Protein AF-A0A1Z9ARD6-F1 (afdb_monomer)

Mean predicted aligned error: 5.73 Å

Structure (mmCIF, N/CA/C/O backbone):
data_AF-A0A1Z9ARD6-F1
#
_entry.id   AF-A0A1Z9ARD6-F1
#
loop_
_atom_site.group_PDB
_atom_site.id
_atom_site.type_symbol
_atom_site.label_atom_id
_atom_site.label_alt_id
_atom_site.label_comp_id
_atom_site.label_asym_id
_atom_site.label_entity_id
_atom_site.label_seq_id
_atom_site.pdbx_PDB_ins_code
_atom_site.Cartn_x
_atom_site.Cartn_y
_atom_site.Cartn_z
_atom_site.occupancy
_atom_site.B_iso_or_equiv
_atom_site.auth_seq_id
_atom_site.auth_comp_id
_atom_site.auth_asym_id
_atom_site.auth_atom_id
_atom_site.pdbx_PDB_model_num
ATOM 1 N N . MET A 1 1 ? -9.006 18.017 -19.089 1.00 41.75 1 MET A N 1
ATOM 2 C CA . MET A 1 1 ? -9.146 16.736 -19.809 1.00 41.75 1 MET A CA 1
ATOM 3 C C . MET A 1 1 ? -7.806 16.041 -19.650 1.00 41.75 1 MET A C 1
ATOM 5 O O . MET A 1 1 ? -6.862 16.574 -20.202 1.00 41.75 1 MET A O 1
ATOM 9 N N . MET A 1 2 ? -7.723 15.033 -18.770 1.00 47.72 2 MET A N 1
ATOM 10 C CA . MET A 1 2 ? -6.652 14.030 -18.570 1.00 47.72 2 MET A CA 1
ATOM 11 C C . MET A 1 2 ? -6.777 13.494 -17.135 1.00 47.72 2 MET A C 1
ATOM 13 O O . MET A 1 2 ? -6.777 14.270 -16.188 1.00 47.72 2 MET A O 1
ATOM 17 N N . SER A 1 3 ? -6.990 12.187 -17.000 1.00 56.19 3 SER A N 1
ATOM 18 C CA . SER A 1 3 ? -7.027 11.471 -15.712 1.00 56.19 3 SER A CA 1
ATOM 19 C C . SER A 1 3 ? -6.927 9.948 -15.887 1.00 56.19 3 SER A C 1
ATOM 21 O O . SER A 1 3 ? -6.522 9.237 -14.974 1.00 56.19 3 SER A O 1
ATOM 23 N N . PHE A 1 4 ? -7.256 9.434 -17.080 1.00 59.25 4 PHE A N 1
ATOM 24 C CA . PHE A 1 4 ? -6.969 8.052 -17.487 1.00 59.25 4 PHE A CA 1
ATOM 25 C C . PHE A 1 4 ? -5.500 7.845 -17.905 1.00 59.25 4 PHE A C 1
ATOM 27 O O . PHE A 1 4 ? -4.975 6.732 -17.807 1.00 59.25 4 PHE A O 1
ATOM 34 N N . ASP A 1 5 ? -4.816 8.916 -18.314 1.00 76.75 5 ASP A N 1
ATOM 35 C CA . ASP A 1 5 ? -3.418 8.867 -18.754 1.00 76.75 5 ASP A CA 1
ATOM 36 C C . ASP A 1 5 ? -2.469 8.548 -17.583 1.00 76.75 5 ASP A C 1
ATOM 38 O O . ASP A 1 5 ? -1.488 7.827 -17.769 1.00 76.75 5 ASP A O 1
ATOM 42 N N . SER A 1 6 ? -2.803 8.968 -16.355 1.00 84.56 6 SER A N 1
ATOM 43 C CA . SER A 1 6 ? -1.998 8.723 -15.148 1.00 84.56 6 SER A CA 1
ATOM 44 C C . SER A 1 6 ? -1.863 7.217 -14.851 1.00 84.56 6 SER A C 1
ATOM 46 O O . SER A 1 6 ? -0.753 6.710 -14.701 1.00 84.56 6 SER A O 1
ATOM 48 N N . LEU A 1 7 ? -2.965 6.453 -14.877 1.00 84.94 7 LEU A N 1
ATOM 49 C CA . LEU A 1 7 ? -2.948 4.994 -14.658 1.00 84.94 7 LEU A CA 1
ATOM 50 C C . LEU A 1 7 ? -2.254 4.218 -15.788 1.00 84.94 7 LEU A C 1
ATOM 52 O O . LEU A 1 7 ? -1.582 3.211 -15.542 1.00 84.94 7 LEU A O 1
ATOM 56 N N . THR A 1 8 ? -2.395 4.689 -17.027 1.00 84.69 8 THR A N 1
ATOM 57 C CA . THR A 1 8 ? -1.686 4.120 -18.185 1.00 84.69 8 THR A CA 1
ATOM 58 C C . THR A 1 8 ? -0.176 4.305 -18.035 1.00 84.69 8 THR A C 1
ATOM 60 O O . THR A 1 8 ? 0.603 3.383 -18.288 1.00 84.69 8 THR A O 1
ATOM 63 N N . THR A 1 9 ? 0.243 5.474 -17.551 1.00 87.00 9 THR A N 1
ATOM 64 C CA . THR A 1 9 ? 1.653 5.794 -17.316 1.00 87.00 9 THR A CA 1
ATOM 65 C C . THR A 1 9 ? 2.235 4.957 -16.177 1.00 87.00 9 THR A C 1
ATOM 67 O O . THR A 1 9 ? 3.275 4.326 -16.361 1.00 87.00 9 THR A O 1
ATOM 70 N N . VAL A 1 10 ? 1.519 4.836 -15.051 1.00 88.62 10 VAL A N 1
ATOM 71 C CA . VAL A 1 10 ? 1.882 3.924 -13.948 1.00 88.62 10 VAL A CA 1
ATOM 72 C C . VAL A 1 10 ? 2.047 2.492 -14.466 1.00 88.62 10 VAL A C 1
ATOM 74 O O . VAL A 1 10 ? 3.073 1.857 -14.234 1.00 88.62 10 VAL A O 1
ATOM 77 N N . SER A 1 11 ? 1.085 1.994 -15.248 1.00 86.50 11 SER A N 1
ATOM 78 C CA . SER A 1 11 ? 1.165 0.649 -15.841 1.00 86.50 11 SER A CA 1
ATOM 79 C C . SER A 1 11 ? 2.393 0.469 -16.736 1.00 86.50 11 SER A C 1
ATOM 81 O O . SER A 1 11 ? 2.981 -0.609 -16.761 1.00 86.50 11 SER A O 1
ATOM 83 N N . THR A 1 12 ? 2.779 1.516 -17.468 1.00 85.44 12 THR A N 1
ATOM 84 C CA . THR A 1 12 ? 3.945 1.507 -18.359 1.00 85.44 12 THR A CA 1
ATOM 85 C C . THR A 1 12 ? 5.249 1.437 -17.567 1.00 85.44 12 THR A C 1
ATOM 87 O O . THR A 1 12 ? 6.128 0.661 -17.929 1.00 85.44 12 THR A O 1
ATOM 90 N N . ILE A 1 13 ? 5.362 2.168 -16.451 1.00 88.62 13 ILE A N 1
ATOM 91 C CA . ILE A 1 13 ? 6.517 2.055 -15.546 1.00 88.62 13 ILE A CA 1
ATOM 92 C C . ILE A 1 13 ? 6.631 0.639 -14.992 1.00 88.62 13 ILE A C 1
ATOM 94 O O . ILE A 1 13 ? 7.692 0.026 -15.082 1.00 88.62 13 ILE A O 1
ATOM 98 N N . PHE A 1 14 ? 5.537 0.088 -14.463 1.00 88.19 14 PHE A N 1
ATOM 99 C CA . PHE A 1 14 ? 5.548 -1.244 -13.855 1.00 88.19 14 PHE A CA 1
ATOM 100 C C . PHE A 1 14 ? 5.611 -2.397 -14.869 1.00 88.19 14 PHE A C 1
ATOM 102 O O . PHE A 1 14 ? 5.681 -3.561 -14.474 1.00 88.19 14 PHE A O 1
ATOM 109 N N . ALA A 1 15 ? 5.632 -2.095 -16.171 1.00 84.56 15 ALA A N 1
ATOM 110 C CA . ALA A 1 15 ? 6.001 -3.058 -17.203 1.00 84.56 15 ALA A CA 1
ATOM 111 C C . ALA A 1 15 ? 7.527 -3.272 -17.299 1.00 84.56 15 ALA A C 1
ATOM 113 O O . ALA A 1 15 ? 7.949 -4.291 -17.850 1.00 84.56 15 ALA A O 1
ATOM 114 N N . ASN A 1 16 ? 8.339 -2.352 -16.759 1.00 86.06 16 ASN A N 1
ATOM 115 C CA . ASN A 1 16 ? 9.792 -2.491 -16.652 1.00 86.06 16 ASN A CA 1
ATOM 116 C C . ASN A 1 16 ? 10.189 -3.417 -15.489 1.00 86.06 16 ASN A C 1
ATOM 118 O O . ASN A 1 16 ? 9.389 -3.746 -14.610 1.00 86.06 16 ASN A O 1
ATOM 122 N N . LYS A 1 17 ? 11.456 -3.846 -15.464 1.00 88.12 17 LYS A N 1
ATOM 123 C CA . LYS A 1 17 ? 11.981 -4.706 -14.391 1.00 88.12 17 LYS A CA 1
ATOM 124 C C . LYS A 1 17 ? 12.302 -3.885 -13.145 1.00 88.12 17 LYS A C 1
ATOM 126 O O . LYS A 1 17 ? 12.805 -2.773 -13.247 1.00 88.12 17 LYS A O 1
ATOM 131 N N . PHE A 1 18 ? 12.100 -4.456 -11.963 1.00 90.44 18 PHE A N 1
ATOM 132 C CA . PHE A 1 18 ? 12.673 -3.884 -10.745 1.00 90.44 18 PHE A CA 1
ATOM 133 C C . PHE A 1 18 ? 14.204 -4.045 -10.740 1.00 90.44 18 PHE A C 1
ATOM 135 O O . PHE A 1 18 ? 14.713 -5.014 -11.318 1.00 90.44 18 PHE A O 1
ATOM 142 N N . PRO A 1 19 ? 14.947 -3.108 -10.125 1.00 91.38 19 PRO A N 1
ATOM 143 C CA . PRO A 1 19 ? 16.396 -3.216 -9.991 1.00 91.38 19 PRO A CA 1
ATOM 144 C C . PRO A 1 19 ? 16.795 -4.383 -9.078 1.00 91.38 19 PRO A C 1
ATOM 146 O O . PRO A 1 19 ? 15.995 -4.902 -8.299 1.00 91.38 19 PRO A O 1
ATOM 149 N N . ASN A 1 20 ? 18.061 -4.791 -9.156 1.00 91.19 20 ASN A N 1
ATOM 150 C CA . ASN A 1 20 ? 18.605 -5.844 -8.308 1.00 91.19 20 ASN A CA 1
ATOM 151 C C . ASN A 1 20 ? 18.691 -5.374 -6.846 1.00 91.19 20 ASN A C 1
ATOM 153 O O . ASN A 1 20 ? 19.456 -4.468 -6.513 1.00 91.19 20 ASN A O 1
ATOM 157 N N . SER A 1 21 ? 17.941 -6.023 -5.954 1.00 91.81 21 SER A N 1
ATOM 158 C CA . SER A 1 21 ? 17.903 -5.670 -4.531 1.00 91.81 21 SER A CA 1
ATOM 159 C C . SER A 1 21 ? 19.268 -5.787 -3.847 1.00 91.81 21 SER A C 1
ATOM 161 O O . SER A 1 21 ? 19.564 -5.014 -2.940 1.00 91.81 21 SER A O 1
ATOM 163 N N . ASN A 1 22 ? 20.125 -6.717 -4.284 1.00 91.88 22 ASN A N 1
ATOM 164 C CA . ASN A 1 22 ? 21.443 -6.914 -3.679 1.00 91.88 22 ASN A CA 1
ATOM 165 C C . ASN A 1 22 ? 22.359 -5.709 -3.908 1.00 91.88 22 ASN A C 1
ATOM 167 O O . ASN A 1 22 ? 23.103 -5.338 -3.006 1.00 91.88 22 ASN A O 1
ATOM 171 N N . GLU A 1 23 ? 22.282 -5.082 -5.084 1.00 91.00 23 GLU A N 1
ATOM 172 C CA . GLU A 1 23 ? 23.051 -3.871 -5.395 1.00 91.00 23 GLU A CA 1
ATOM 173 C C . GLU A 1 23 ? 22.596 -2.707 -4.510 1.00 91.00 23 GLU A C 1
ATOM 175 O O . GLU A 1 23 ? 23.424 -2.007 -3.935 1.00 91.00 23 GLU A O 1
ATOM 180 N N . ILE A 1 24 ? 21.284 -2.559 -4.310 1.00 92.56 24 ILE A N 1
ATOM 181 C CA . ILE A 1 24 ? 20.713 -1.541 -3.417 1.00 92.56 24 ILE A CA 1
ATOM 182 C C . ILE A 1 24 ? 21.179 -1.755 -1.971 1.00 92.56 24 ILE A C 1
ATOM 184 O O . ILE A 1 24 ? 21.628 -0.814 -1.319 1.00 92.56 24 ILE A O 1
ATOM 188 N N . ILE A 1 25 ? 21.104 -2.993 -1.473 1.00 89.94 25 ILE A N 1
ATOM 189 C CA . ILE A 1 25 ? 21.494 -3.340 -0.098 1.00 89.94 25 ILE A CA 1
ATOM 190 C C . ILE A 1 25 ? 22.992 -3.098 0.133 1.00 89.94 25 ILE A C 1
ATOM 192 O O . ILE A 1 25 ? 23.373 -2.656 1.215 1.00 89.94 25 ILE A O 1
ATOM 196 N N . GLN A 1 26 ? 23.839 -3.348 -0.871 1.00 91.56 26 GLN A N 1
ATOM 197 C CA . GLN A 1 26 ? 25.284 -3.112 -0.782 1.00 91.56 26 GLN A CA 1
ATOM 198 C C . GLN A 1 26 ? 25.652 -1.628 -0.666 1.00 91.56 26 GLN A C 1
ATOM 200 O O . GLN A 1 26 ? 26.651 -1.312 -0.022 1.00 91.56 26 GLN A O 1
ATOM 205 N N . VAL A 1 27 ? 24.863 -0.722 -1.256 1.00 89.69 27 VAL A N 1
ATOM 206 C CA . VAL A 1 27 ? 25.085 0.732 -1.129 1.00 89.69 27 VAL A CA 1
ATOM 207 C C . VAL A 1 27 ? 24.802 1.215 0.297 1.00 89.69 27 VAL A C 1
ATOM 209 O O . VAL A 1 27 ? 25.492 2.107 0.790 1.00 89.69 27 VAL A O 1
ATOM 212 N N . GLY A 1 28 ? 23.829 0.604 0.979 1.00 88.31 28 GLY A N 1
ATOM 213 C CA . GLY A 1 28 ? 23.611 0.772 2.414 1.00 88.31 28 GLY A CA 1
ATOM 214 C C . GLY A 1 28 ? 22.175 1.103 2.816 1.00 88.31 28 GLY A C 1
ATOM 215 O O . GLY A 1 28 ? 21.275 1.266 1.991 1.00 88.31 28 GLY A O 1
ATOM 216 N N . GLU A 1 29 ? 21.989 1.218 4.131 1.00 89.56 29 GLU A N 1
ATOM 217 C CA . GLU A 1 29 ? 20.692 1.416 4.789 1.00 89.56 29 GLU A CA 1
ATOM 218 C C . GLU A 1 29 ? 19.882 2.615 4.259 1.00 89.56 29 GLU A C 1
ATOM 220 O O . GLU A 1 29 ? 18.725 2.407 3.892 1.00 89.56 29 GLU A O 1
ATOM 225 N N . PRO A 1 30 ? 20.454 3.827 4.081 1.00 92.69 30 PRO A N 1
ATOM 226 C CA . PRO A 1 30 ? 19.663 4.983 3.654 1.00 92.69 30 PRO A CA 1
ATOM 227 C C . PRO A 1 30 ? 19.010 4.808 2.277 1.00 92.69 30 PRO A C 1
ATOM 229 O O . PRO A 1 30 ? 17.868 5.212 2.073 1.00 92.69 30 PRO A O 1
ATOM 232 N N . LEU A 1 31 ? 19.717 4.189 1.323 1.00 93.00 31 LEU A N 1
ATOM 233 C CA . LEU A 1 31 ? 19.167 3.953 -0.012 1.00 93.00 31 LEU A CA 1
ATOM 234 C C . LEU A 1 31 ? 18.074 2.880 0.037 1.00 93.00 31 LEU A C 1
ATOM 236 O O . LEU A 1 31 ? 17.032 3.023 -0.601 1.00 93.00 31 LEU A O 1
ATOM 240 N N . ARG A 1 32 ? 18.291 1.815 0.815 1.00 94.44 32 ARG A N 1
ATOM 241 C CA . ARG A 1 32 ? 17.305 0.746 1.000 1.00 94.44 32 ARG A CA 1
ATOM 242 C C . ARG A 1 32 ? 16.010 1.272 1.617 1.00 94.44 32 ARG A C 1
ATOM 244 O O . ARG A 1 32 ? 14.936 0.904 1.151 1.00 94.44 32 ARG A O 1
ATOM 251 N N . GLU A 1 33 ? 16.105 2.131 2.629 1.00 93.81 33 GLU A N 1
ATOM 252 C CA . GLU A 1 33 ? 14.951 2.761 3.280 1.00 93.81 33 GLU A CA 1
ATOM 253 C C . GLU A 1 33 ? 14.168 3.665 2.321 1.00 93.81 33 GLU A C 1
ATOM 255 O O . GLU A 1 33 ? 12.941 3.599 2.298 1.00 93.81 33 GLU A O 1
ATOM 260 N N . GLN A 1 34 ? 14.850 4.437 1.466 1.00 95.12 34 GLN A N 1
ATOM 261 C CA . GLN A 1 34 ? 14.189 5.243 0.428 1.00 95.12 34 GLN A CA 1
ATOM 262 C C . GLN A 1 34 ? 13.392 4.374 -0.551 1.00 95.12 34 GLN A C 1
ATOM 264 O O . GLN A 1 34 ? 12.233 4.670 -0.841 1.00 95.12 34 GLN A O 1
ATOM 269 N N . TRP A 1 35 ? 13.987 3.274 -1.024 1.00 96.81 35 TRP A N 1
ATOM 270 C CA . TRP A 1 35 ? 13.286 2.316 -1.879 1.00 96.81 35 TRP A CA 1
ATOM 271 C C . TRP A 1 35 ? 12.090 1.682 -1.169 1.00 96.81 35 TRP A C 1
ATOM 273 O O . TRP A 1 35 ? 11.006 1.632 -1.742 1.00 96.81 35 TRP A O 1
ATOM 283 N N . LEU A 1 36 ? 12.267 1.215 0.071 1.00 95.56 36 LEU A N 1
ATOM 284 C CA . LEU A 1 36 ? 11.188 0.621 0.864 1.00 95.56 36 LEU A CA 1
ATOM 285 C C . LEU A 1 36 ? 10.021 1.594 1.047 1.00 95.56 36 LEU A C 1
ATOM 287 O O . LEU A 1 36 ? 8.879 1.202 0.815 1.00 95.56 36 LEU A O 1
ATOM 291 N N . SER A 1 37 ? 10.314 2.848 1.402 1.00 95.19 37 SER A N 1
ATOM 292 C CA . SER A 1 37 ? 9.308 3.897 1.585 1.00 95.19 37 SER A CA 1
ATOM 293 C C . SER A 1 37 ? 8.505 4.138 0.310 1.00 95.19 37 SER A C 1
ATOM 295 O O . SER A 1 37 ? 7.282 4.076 0.343 1.00 95.19 37 SER A O 1
ATOM 297 N N . LEU A 1 38 ? 9.171 4.351 -0.830 1.00 96.25 38 LEU A N 1
ATOM 298 C CA . LEU A 1 38 ? 8.484 4.635 -2.095 1.00 96.25 38 LEU A CA 1
ATOM 299 C C . LEU A 1 38 ? 7.691 3.436 -2.628 1.00 96.25 38 LEU A C 1
ATOM 301 O O . LEU A 1 38 ? 6.596 3.599 -3.162 1.00 96.25 38 LEU A O 1
ATOM 305 N N . VAL A 1 39 ? 8.216 2.218 -2.477 1.00 96.69 39 VAL A N 1
ATOM 306 C CA . VAL A 1 39 ? 7.493 0.990 -2.845 1.00 96.69 39 VAL A CA 1
ATOM 307 C C . VAL A 1 39 ? 6.224 0.847 -2.005 1.00 96.69 39 VAL A C 1
ATOM 309 O O . VAL A 1 39 ? 5.169 0.508 -2.541 1.00 96.69 39 VAL A O 1
ATOM 312 N N . GLU A 1 40 ? 6.313 1.130 -0.705 1.00 96.44 40 GLU A N 1
ATOM 313 C CA . GLU A 1 40 ? 5.163 1.117 0.195 1.00 96.44 40 GLU A CA 1
ATOM 314 C C . GLU A 1 40 ? 4.157 2.231 -0.134 1.00 96.44 40 GLU A C 1
ATOM 316 O O . GLU A 1 40 ? 2.951 1.982 -0.157 1.00 96.44 40 GLU A O 1
ATOM 321 N N . ASP A 1 41 ? 4.635 3.426 -0.483 1.00 96.62 41 ASP A N 1
ATOM 322 C CA . ASP A 1 41 ? 3.783 4.536 -0.900 1.00 96.62 41 ASP A CA 1
ATOM 323 C C . ASP A 1 41 ? 2.949 4.190 -2.140 1.00 96.62 41 ASP A C 1
ATOM 325 O O . ASP A 1 41 ? 1.743 4.464 -2.165 1.00 96.62 41 ASP A O 1
ATOM 329 N N . VAL A 1 42 ? 3.567 3.565 -3.150 1.00 96.69 42 VAL A N 1
ATOM 330 C CA . VAL A 1 42 ? 2.871 3.084 -4.352 1.00 96.69 42 VAL A CA 1
ATOM 331 C C . VAL A 1 42 ? 1.856 1.997 -3.996 1.00 96.69 42 VAL A C 1
ATOM 333 O O . VAL A 1 42 ? 0.702 2.076 -4.424 1.00 96.69 42 VAL A O 1
ATOM 336 N N . GLU A 1 43 ? 2.270 0.987 -3.224 1.00 96.94 43 GLU A N 1
ATOM 337 C CA . GLU A 1 43 ? 1.413 -0.128 -2.799 1.00 96.94 43 GLU A CA 1
ATOM 338 C C . GLU A 1 43 ? 0.126 0.382 -2.144 1.00 96.94 43 GLU A C 1
ATOM 340 O O . GLU A 1 43 ? -0.983 0.000 -2.528 1.00 96.94 43 GLU A O 1
ATOM 345 N N . ILE A 1 44 ? 0.265 1.297 -1.190 1.00 97.62 44 ILE A N 1
ATOM 346 C CA . ILE A 1 44 ? -0.850 1.785 -0.384 1.00 97.62 44 ILE A CA 1
ATOM 347 C C . ILE A 1 44 ? -1.767 2.701 -1.185 1.00 97.62 44 ILE A C 1
ATOM 349 O O . ILE A 1 44 ? -2.985 2.646 -1.012 1.00 97.62 44 ILE A O 1
ATOM 353 N N . ARG A 1 45 ? -1.228 3.495 -2.114 1.00 96.31 45 ARG A N 1
ATOM 354 C CA . ARG A 1 45 ? -2.046 4.336 -3.000 1.00 96.31 45 ARG A CA 1
ATOM 355 C C . ARG A 1 45 ? -2.821 3.514 -4.022 1.00 96.31 45 ARG A C 1
ATOM 357 O O . ARG A 1 45 ? -3.974 3.839 -4.293 1.00 96.31 45 ARG A O 1
ATOM 364 N N . ILE A 1 46 ? -2.254 2.410 -4.513 1.00 95.50 46 ILE A N 1
ATOM 365 C CA . ILE A 1 46 ? -2.992 1.411 -5.299 1.00 95.50 46 ILE A CA 1
ATOM 366 C C . ILE A 1 46 ? -4.171 0.855 -4.489 1.00 95.50 46 ILE A C 1
ATOM 368 O O . ILE A 1 46 ? -5.297 0.841 -4.984 1.00 95.50 46 ILE A O 1
ATOM 372 N N . ILE A 1 47 ? -3.929 0.434 -3.246 1.00 96.31 47 ILE A N 1
ATOM 373 C CA . ILE A 1 47 ? -4.969 -0.130 -2.374 1.00 96.31 47 ILE A CA 1
ATOM 374 C C . ILE A 1 47 ? -6.059 0.907 -2.062 1.00 96.31 47 ILE A C 1
ATOM 376 O O . ILE A 1 47 ? -7.249 0.599 -2.127 1.00 96.31 47 ILE A O 1
ATOM 380 N N . LEU A 1 48 ? -5.672 2.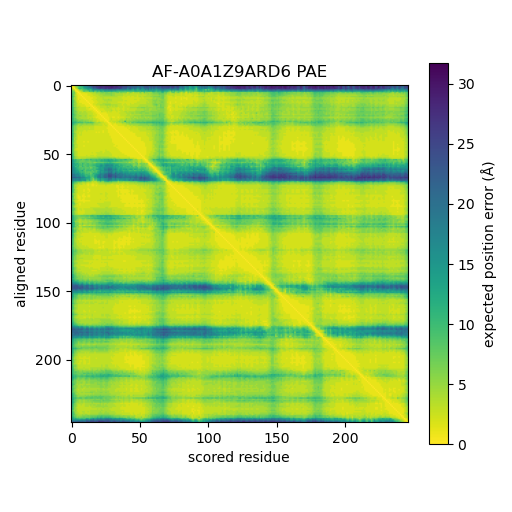147 -1.757 1.00 96.19 48 LEU A N 1
ATOM 381 C CA . LEU A 1 48 ? -6.606 3.236 -1.486 1.00 96.19 48 LEU A CA 1
ATOM 382 C C . LEU A 1 48 ? -7.463 3.567 -2.713 1.00 96.19 48 LEU A C 1
ATOM 384 O O . LEU A 1 48 ? -8.678 3.724 -2.590 1.00 96.19 48 LEU A O 1
ATOM 388 N N . ALA A 1 49 ? -6.843 3.652 -3.891 1.00 94.44 49 ALA A N 1
ATOM 389 C CA . ALA A 1 49 ? -7.545 3.887 -5.144 1.00 94.44 49 ALA A CA 1
ATOM 390 C C . ALA A 1 49 ? -8.558 2.771 -5.442 1.00 94.44 49 ALA A C 1
ATOM 392 O O . ALA A 1 49 ? -9.699 3.073 -5.789 1.00 94.44 49 ALA A O 1
ATOM 393 N N . ASP A 1 50 ? -8.182 1.501 -5.256 1.00 94.12 50 ASP A N 1
ATOM 394 C CA . ASP A 1 50 ? -9.098 0.367 -5.425 1.00 94.12 50 ASP A CA 1
ATOM 395 C C . ASP A 1 50 ? -10.292 0.457 -4.461 1.00 94.12 50 ASP A C 1
ATOM 397 O O . ASP A 1 50 ? -11.442 0.370 -4.896 1.00 94.12 50 ASP A O 1
ATOM 401 N N . ALA A 1 51 ? -10.045 0.744 -3.176 1.00 93.75 51 ALA A N 1
ATOM 402 C CA . ALA A 1 51 ? -11.105 0.918 -2.183 1.00 93.75 51 ALA A CA 1
ATOM 403 C C . ALA A 1 51 ? -12.094 2.034 -2.573 1.00 93.75 51 ALA A C 1
ATOM 405 O O . ALA A 1 51 ? -13.307 1.846 -2.481 1.00 93.75 51 ALA A O 1
ATOM 406 N N . MET A 1 52 ? -11.600 3.177 -3.063 1.00 92.50 52 MET A N 1
ATOM 407 C CA . MET A 1 52 ? -12.444 4.288 -3.527 1.00 92.50 52 MET A CA 1
ATOM 408 C C . MET A 1 52 ? -13.290 3.949 -4.757 1.00 92.50 52 MET A C 1
ATOM 410 O O . MET A 1 52 ? -14.395 4.470 -4.908 1.00 92.50 52 MET A O 1
ATOM 414 N N . LEU A 1 53 ? -12.783 3.080 -5.630 1.00 90.81 53 LEU A N 1
ATOM 415 C CA . LEU A 1 53 ? -13.468 2.643 -6.845 1.00 90.81 53 LEU A CA 1
ATOM 416 C C . LEU A 1 53 ? -14.467 1.501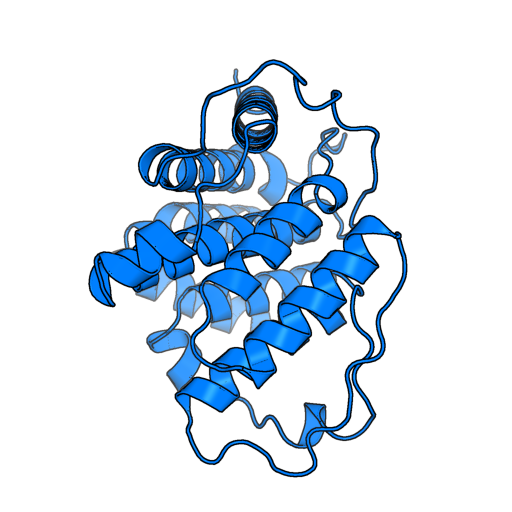 -6.609 1.00 90.81 53 LEU A C 1
ATOM 418 O O . LEU A 1 53 ? -15.091 1.053 -7.566 1.00 90.81 53 LEU A O 1
ATOM 422 N N . GLY A 1 54 ? -14.637 1.044 -5.366 1.00 87.06 54 GLY A N 1
ATOM 423 C CA . GLY A 1 54 ? -15.597 -0.002 -5.001 1.00 87.06 54 GLY A CA 1
ATOM 424 C C . GLY A 1 54 ? -14.973 -1.285 -4.451 1.00 87.06 54 GLY A C 1
ATOM 425 O O . GLY A 1 54 ? -15.716 -2.200 -4.113 1.00 87.06 54 GLY A O 1
ATOM 426 N N . GLY A 1 55 ? -13.643 -1.354 -4.323 1.00 82.31 55 GLY A N 1
ATOM 427 C CA . GLY A 1 55 ? -12.947 -2.454 -3.647 1.00 82.31 55 GLY A CA 1
ATOM 428 C C . GLY A 1 55 ? -13.017 -3.793 -4.382 1.00 82.31 55 GLY A C 1
ATOM 429 O O . GLY A 1 55 ? -13.066 -4.840 -3.741 1.00 82.31 55 GLY A O 1
ATOM 430 N N . GLU A 1 56 ? -13.079 -3.777 -5.716 1.00 79.12 56 GLU A N 1
ATOM 431 C CA . GLU A 1 56 ? -13.224 -4.995 -6.524 1.00 79.12 56 GLU A CA 1
ATOM 432 C C . GLU A 1 56 ? -11.903 -5.757 -6.748 1.00 79.12 56 GLU A C 1
ATOM 434 O O . GLU A 1 56 ? -11.926 -6.789 -7.420 1.00 79.12 56 GLU A O 1
ATOM 439 N N . TRP A 1 57 ? -10.765 -5.262 -6.235 1.00 84.00 57 TRP A N 1
ATOM 440 C CA . TRP A 1 57 ? -9.417 -5.839 -6.368 1.00 84.00 57 TRP A CA 1
ATOM 441 C C . TRP A 1 57 ? -9.185 -6.574 -7.700 1.00 84.00 57 TRP A C 1
ATOM 443 O O . TRP A 1 57 ? -8.925 -7.784 -7.772 1.00 84.00 57 TRP A O 1
ATOM 453 N N . ARG A 1 58 ? -9.372 -5.828 -8.792 1.00 77.56 58 ARG A N 1
ATOM 454 C CA . ARG A 1 58 ? -9.584 -6.390 -10.132 1.00 77.56 58 ARG A CA 1
ATOM 455 C C . ARG A 1 58 ? -8.348 -7.090 -10.690 1.00 77.56 58 ARG A C 1
ATOM 457 O O . ARG A 1 58 ? -7.228 -6.601 -10.555 1.00 77.56 58 ARG A O 1
ATOM 464 N N . ASN A 1 59 ? -8.590 -8.183 -11.419 1.00 73.06 59 ASN A N 1
ATOM 465 C CA . ASN A 1 59 ? -7.594 -8.902 -12.213 1.00 73.06 59 ASN A CA 1
ATOM 466 C C . ASN A 1 59 ? -7.926 -8.798 -13.707 1.00 73.06 59 ASN A C 1
ATOM 468 O O . ASN A 1 59 ? -8.698 -9.592 -14.245 1.00 73.06 59 ASN A O 1
ATOM 472 N N . LEU A 1 60 ? -7.371 -7.788 -14.369 1.00 69.69 60 LEU A N 1
ATOM 473 C CA . LEU A 1 60 ? -7.496 -7.625 -15.821 1.00 69.69 60 LEU A CA 1
ATOM 474 C C . LEU A 1 60 ? -6.325 -8.323 -16.534 1.00 69.69 60 LEU A C 1
ATOM 476 O O . LEU A 1 60 ? -5.473 -8.955 -15.914 1.00 69.69 60 LEU A O 1
ATOM 480 N N . ARG A 1 61 ? -6.241 -8.238 -17.859 1.00 62.66 61 ARG A N 1
ATOM 481 C CA . ARG A 1 61 ? -5.028 -8.659 -18.572 1.00 62.66 61 ARG A CA 1
ATOM 482 C C . ARG A 1 61 ? -4.113 -7.446 -18.693 1.00 62.66 61 ARG A C 1
ATOM 484 O O . ARG A 1 61 ? -4.478 -6.494 -19.372 1.00 62.66 61 ARG A O 1
ATOM 491 N N . MET A 1 62 ? -2.947 -7.455 -18.042 1.00 61.66 62 MET A N 1
ATOM 492 C CA . MET A 1 62 ? -1.954 -6.410 -18.318 1.00 61.66 62 MET A CA 1
ATOM 493 C C . MET A 1 62 ? -1.401 -6.551 -19.741 1.00 61.66 62 MET A C 1
ATOM 495 O O . MET A 1 62 ? -1.338 -7.674 -20.266 1.00 61.66 62 MET A O 1
ATOM 499 N N . PRO A 1 63 ? -0.957 -5.440 -20.356 1.00 60.12 63 PRO A N 1
ATOM 500 C CA . PRO A 1 63 ? -0.041 -5.508 -21.485 1.00 60.12 63 PRO A CA 1
ATOM 501 C C . PRO A 1 63 ? 1.118 -6.445 -21.129 1.00 60.12 63 PRO A C 1
ATOM 503 O O . PRO A 1 63 ? 1.603 -6.436 -19.996 1.00 60.12 63 PRO A O 1
ATOM 506 N N . LYS A 1 64 ? 1.534 -7.303 -22.067 1.00 58.66 64 LYS A N 1
ATOM 507 C CA . LYS A 1 64 ? 2.685 -8.181 -21.826 1.00 58.66 64 LYS A CA 1
ATOM 508 C C . LYS A 1 64 ? 3.891 -7.305 -21.485 1.00 58.66 64 LYS A C 1
ATOM 510 O O . LYS A 1 64 ? 4.142 -6.341 -22.204 1.00 58.66 64 LYS A O 1
ATOM 515 N N . MET A 1 65 ? 4.627 -7.669 -20.432 1.00 56.94 65 MET A N 1
ATOM 516 C CA . MET A 1 65 ? 5.954 -7.104 -20.183 1.00 56.94 65 MET A CA 1
ATOM 517 C C . MET A 1 65 ? 6.747 -7.174 -21.485 1.00 56.94 65 MET A C 1
ATOM 519 O O . MET A 1 65 ? 6.776 -8.228 -22.132 1.00 56.94 65 MET A O 1
ATOM 523 N N . SER A 1 66 ? 7.339 -6.053 -21.891 1.00 51.91 66 SER A N 1
ATOM 524 C CA . SER A 1 66 ? 8.233 -6.063 -23.039 1.00 51.91 66 SER A CA 1
ATOM 525 C C . SER A 1 66 ? 9.406 -6.968 -22.678 1.00 51.91 66 SER A C 1
ATOM 527 O O . SER A 1 66 ? 10.194 -6.644 -21.792 1.00 51.91 66 SER A O 1
ATOM 529 N N . ALA A 1 67 ? 9.503 -8.132 -23.324 1.00 48.56 67 ALA A N 1
ATOM 530 C CA . ALA A 1 67 ? 10.604 -9.073 -23.106 1.00 48.56 67 ALA A CA 1
ATOM 531 C C . ALA A 1 67 ? 11.981 -8.418 -23.357 1.00 48.56 67 ALA A C 1
ATOM 533 O O . ALA A 1 67 ? 12.984 -8.885 -22.815 1.00 48.56 67 ALA A O 1
ATOM 534 N N . ASP A 1 68 ? 11.988 -7.298 -24.089 1.00 47.91 68 ASP A N 1
ATOM 535 C CA . ASP A 1 68 ? 13.164 -6.555 -24.530 1.00 47.91 68 ASP A CA 1
ATOM 536 C C . ASP A 1 68 ? 13.467 -5.293 -23.701 1.00 47.91 68 ASP A C 1
ATOM 538 O O . ASP A 1 68 ? 14.445 -4.602 -23.988 1.00 47.91 68 ASP A O 1
ATOM 542 N N . SER A 1 69 ? 12.688 -4.952 -22.662 1.00 56.41 69 SER A N 1
ATOM 543 C CA . SER A 1 69 ? 13.043 -3.800 -21.819 1.00 56.41 69 SER A CA 1
ATOM 544 C C . SER A 1 69 ? 14.247 -4.150 -20.934 1.00 56.41 69 SER A C 1
ATOM 546 O O . SER A 1 69 ? 14.119 -4.799 -19.891 1.00 56.41 69 SER A O 1
ATOM 548 N N . SER A 1 70 ? 15.436 -3.705 -21.339 1.00 61.25 70 SER A N 1
ATOM 549 C CA . SER A 1 70 ? 16.648 -3.717 -20.507 1.00 61.25 70 SER A CA 1
ATOM 550 C C . SER A 1 70 ? 16.617 -2.661 -19.395 1.00 61.25 70 SER A C 1
ATOM 552 O O . SER A 1 70 ? 17.536 -2.602 -18.585 1.00 61.25 70 SER A O 1
ATOM 554 N N . GLN A 1 71 ? 15.592 -1.805 -19.377 1.00 81.19 71 GLN A N 1
ATOM 555 C CA . GLN A 1 71 ? 15.446 -0.726 -18.409 1.00 81.19 71 GLN A CA 1
ATOM 556 C C . GLN A 1 71 ? 14.903 -1.250 -17.078 1.00 81.19 71 GLN A C 1
ATOM 558 O O . GLN A 1 71 ? 13.895 -1.962 -17.028 1.00 81.19 71 GLN A O 1
ATOM 563 N N . SER A 1 72 ? 15.594 -0.885 -16.001 1.00 89.31 72 SER A N 1
ATOM 564 C CA . SER A 1 72 ? 15.125 -1.060 -14.632 1.00 89.31 72 SER A CA 1
ATOM 565 C C . SER A 1 72 ? 14.372 0.182 -14.165 1.00 89.31 72 SER A C 1
ATOM 567 O O . SER A 1 72 ? 14.786 1.299 -14.476 1.00 89.31 72 SER A O 1
ATOM 569 N N . ILE A 1 73 ? 13.326 -0.016 -13.368 1.00 92.25 73 ILE A N 1
ATOM 570 C CA . ILE A 1 73 ? 12.638 1.044 -12.627 1.00 92.25 73 ILE A CA 1
ATOM 571 C C . ILE A 1 73 ? 13.656 1.792 -11.755 1.00 92.25 73 ILE A C 1
ATOM 573 O O . ILE A 1 73 ? 14.528 1.174 -11.139 1.00 92.25 73 ILE A O 1
ATOM 577 N N . THR A 1 74 ? 13.535 3.115 -11.697 1.00 94.25 74 THR A N 1
ATOM 578 C CA . THR A 1 74 ? 14.346 4.003 -10.852 1.00 94.25 74 THR A CA 1
ATOM 579 C C . THR A 1 74 ? 13.555 4.529 -9.645 1.00 94.25 74 THR A C 1
ATOM 581 O O . THR A 1 74 ? 12.335 4.388 -9.578 1.00 94.25 74 THR A O 1
ATOM 584 N N . LEU A 1 75 ? 14.232 5.160 -8.675 1.00 95.38 75 LEU A N 1
ATOM 585 C CA . LEU A 1 75 ? 13.551 5.859 -7.570 1.00 95.38 75 LEU A CA 1
ATOM 586 C C . LEU A 1 75 ? 12.640 6.979 -8.088 1.00 95.38 75 LEU A C 1
ATOM 588 O O . LEU A 1 75 ? 11.535 7.153 -7.586 1.00 95.38 75 LEU A O 1
ATOM 592 N N . GLU A 1 76 ? 13.088 7.706 -9.114 1.00 95.75 76 GLU A N 1
ATOM 593 C CA . GLU A 1 76 ? 12.312 8.784 -9.729 1.00 95.75 76 GLU A CA 1
ATOM 594 C C . GLU A 1 76 ? 11.035 8.248 -10.391 1.00 95.75 76 GLU A C 1
ATOM 596 O O . GLU A 1 76 ? 9.978 8.863 -10.298 1.00 95.75 76 GLU A O 1
ATOM 601 N N . ASP A 1 77 ? 11.101 7.066 -11.006 1.00 95.19 77 ASP A N 1
ATOM 602 C CA . ASP A 1 77 ? 9.926 6.399 -11.570 1.00 95.19 77 ASP A CA 1
ATOM 603 C C . ASP A 1 77 ? 8.888 6.045 -10.493 1.00 95.19 77 ASP A C 1
ATOM 605 O O . ASP A 1 77 ? 7.683 6.201 -10.721 1.00 95.19 77 ASP A O 1
ATOM 609 N N . LEU A 1 78 ? 9.329 5.594 -9.311 1.00 95.31 78 LEU A N 1
ATOM 610 C CA . LEU A 1 78 ? 8.425 5.329 -8.188 1.00 95.31 78 LEU A CA 1
ATOM 611 C C . LEU A 1 78 ? 7.817 6.619 -7.629 1.00 95.31 78 LEU A C 1
ATOM 613 O O . LEU A 1 78 ? 6.608 6.665 -7.414 1.00 95.31 78 LEU A O 1
ATOM 617 N N . ASP A 1 79 ? 8.615 7.672 -7.455 1.00 95.44 79 ASP A N 1
ATOM 618 C CA . ASP A 1 79 ? 8.139 8.977 -6.977 1.00 95.44 79 ASP A CA 1
ATOM 619 C C . ASP A 1 79 ? 7.099 9.594 -7.933 1.00 95.44 79 ASP A C 1
ATOM 621 O O . ASP A 1 79 ? 6.003 9.988 -7.525 1.00 95.44 79 ASP A O 1
ATOM 625 N N . ARG A 1 80 ? 7.360 9.557 -9.247 1.00 94.62 80 ARG A N 1
ATOM 626 C CA . ARG A 1 80 ? 6.370 9.969 -10.256 1.00 94.62 80 ARG A CA 1
ATOM 627 C C . ARG A 1 80 ? 5.121 9.090 -10.228 1.00 94.62 80 ARG A C 1
ATOM 629 O O . ARG A 1 80 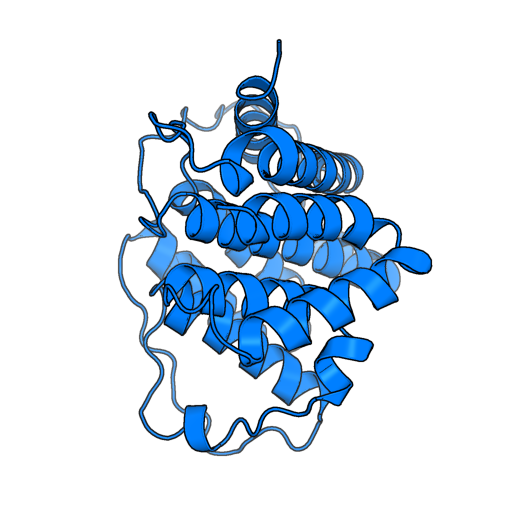? 4.014 9.602 -10.385 1.00 94.62 80 ARG A O 1
ATOM 636 N N . SER A 1 81 ? 5.277 7.783 -10.006 1.00 95.31 81 SER A N 1
ATOM 637 C CA . SER A 1 81 ? 4.138 6.867 -9.870 1.00 95.31 81 SER A CA 1
ATOM 638 C C . SER A 1 81 ? 3.255 7.240 -8.680 1.00 95.31 81 SER A C 1
ATOM 640 O O . SER A 1 81 ? 2.033 7.227 -8.816 1.00 95.31 81 SER A O 1
ATOM 642 N N . VAL A 1 82 ? 3.848 7.632 -7.549 1.00 95.81 82 VAL A N 1
ATOM 643 C CA . VAL A 1 82 ? 3.119 8.169 -6.391 1.00 95.81 82 VAL A CA 1
ATOM 644 C C . VAL A 1 82 ? 2.336 9.424 -6.780 1.00 95.81 82 VAL A C 1
ATOM 646 O O . VAL A 1 82 ? 1.128 9.481 -6.547 1.00 95.81 82 VAL A O 1
ATOM 649 N N . ALA A 1 83 ? 2.974 10.390 -7.446 1.00 94.56 83 ALA A N 1
ATOM 650 C CA . ALA A 1 83 ? 2.314 11.625 -7.871 1.00 94.56 83 ALA A CA 1
ATOM 651 C C . ALA A 1 83 ? 1.139 11.378 -8.842 1.00 94.56 83 ALA A C 1
ATOM 653 O O . ALA A 1 83 ? 0.075 11.985 -8.701 1.00 94.56 83 ALA A O 1
ATOM 654 N N . TRP A 1 84 ? 1.294 10.459 -9.799 1.00 95.25 84 TRP A N 1
ATOM 655 C CA . TRP A 1 84 ? 0.224 10.085 -10.730 1.00 95.25 84 TRP A CA 1
ATOM 656 C C . TRP A 1 84 ? -0.917 9.324 -10.060 1.00 95.25 84 TRP A C 1
ATOM 658 O O . TRP A 1 84 ? -2.077 9.520 -10.430 1.00 95.25 84 TRP A O 1
ATOM 668 N N . LEU A 1 85 ? -0.621 8.475 -9.074 1.00 95.50 85 LEU A N 1
ATOM 669 C CA . LEU A 1 85 ? -1.651 7.817 -8.272 1.00 95.50 85 LEU A CA 1
ATOM 670 C C . LEU A 1 85 ? -2.426 8.838 -7.429 1.00 95.50 85 LEU A C 1
ATOM 672 O O . LEU A 1 85 ? -3.653 8.777 -7.394 1.00 95.50 85 LEU A O 1
ATOM 676 N N . ASP A 1 86 ? -1.748 9.811 -6.821 1.00 95.31 86 ASP A N 1
ATOM 677 C CA . ASP A 1 86 ? -2.391 10.895 -6.071 1.00 95.31 86 ASP A CA 1
ATOM 678 C C . ASP A 1 86 ? -3.305 11.749 -6.968 1.00 95.31 86 ASP A C 1
ATOM 680 O O . ASP A 1 86 ? -4.447 12.050 -6.603 1.00 95.31 86 ASP A O 1
ATOM 684 N N . GLU A 1 87 ? -2.835 12.116 -8.164 1.00 93.56 87 GLU A N 1
ATOM 685 C CA . GLU A 1 87 ? -3.640 12.828 -9.161 1.00 93.56 87 GLU A CA 1
ATOM 686 C C . GLU A 1 87 ? -4.874 12.012 -9.558 1.00 93.56 87 GLU A C 1
ATOM 688 O O . GLU A 1 87 ? -5.991 12.540 -9.594 1.00 93.56 87 GLU A O 1
ATOM 693 N N . PHE A 1 88 ? -4.697 10.718 -9.829 1.00 92.94 88 PHE A N 1
ATOM 694 C CA . PHE A 1 88 ? -5.789 9.814 -10.165 1.00 92.94 88 PHE A CA 1
ATOM 695 C C . PHE A 1 88 ? -6.824 9.719 -9.030 1.00 92.94 88 PHE A C 1
ATOM 697 O O . PHE A 1 88 ? -8.034 9.811 -9.271 1.00 92.94 88 PHE A O 1
ATOM 704 N N . ILE A 1 89 ? -6.362 9.601 -7.783 1.00 94.31 89 ILE A N 1
ATOM 705 C CA . ILE A 1 89 ? -7.206 9.537 -6.587 1.00 94.31 89 ILE A CA 1
ATOM 706 C C . ILE A 1 89 ? -8.073 10.800 -6.457 1.00 94.31 89 ILE A C 1
ATOM 708 O O . ILE A 1 89 ? -9.296 10.711 -6.303 1.00 94.31 89 ILE A O 1
ATOM 712 N N . VAL A 1 90 ? -7.474 11.986 -6.581 1.00 93.62 90 VAL A N 1
ATOM 713 C CA . VAL A 1 90 ? -8.194 13.269 -6.478 1.00 93.62 90 VAL A CA 1
ATOM 714 C C . VAL A 1 90 ? -9.133 13.491 -7.658 1.00 93.62 90 VAL A C 1
ATOM 716 O O . VAL A 1 90 ? -10.274 13.923 -7.494 1.00 93.62 90 VAL A O 1
ATOM 719 N N . SER A 1 91 ? -8.657 13.249 -8.874 1.00 90.81 91 SER A N 1
ATOM 720 C CA . SER A 1 91 ? -9.386 13.640 -10.078 1.00 90.81 91 SER A CA 1
ATOM 721 C C . SER A 1 91 ? -10.528 12.686 -10.416 1.00 90.81 91 SER A C 1
ATOM 723 O O . SER A 1 91 ? -11.527 13.151 -10.980 1.00 90.81 91 SER A O 1
ATOM 725 N N . ILE A 1 92 ? -10.392 11.400 -10.062 1.00 90.88 92 ILE A N 1
ATOM 726 C CA . ILE A 1 92 ? -11.293 10.321 -10.474 1.00 90.88 92 ILE A CA 1
ATOM 727 C C . ILE A 1 92 ? -11.778 9.487 -9.302 1.00 90.88 92 ILE A C 1
ATOM 729 O O . ILE A 1 92 ? -12.985 9.469 -9.073 1.00 90.88 92 ILE A O 1
ATOM 733 N N . ALA A 1 93 ? -10.890 8.799 -8.576 1.00 91.25 93 ALA A N 1
ATOM 734 C CA . ALA A 1 93 ? -11.323 7.770 -7.626 1.00 91.25 93 ALA A CA 1
ATOM 735 C C . ALA A 1 93 ? -12.260 8.339 -6.544 1.00 91.25 93 ALA A C 1
ATOM 737 O O . ALA A 1 93 ? -13.328 7.785 -6.292 1.00 91.25 93 ALA A O 1
ATOM 738 N N . SER A 1 94 ? -11.927 9.513 -6.001 1.00 91.56 94 SER A N 1
ATOM 739 C CA . SER A 1 94 ? -12.732 10.206 -4.985 1.00 91.56 94 SER A CA 1
ATOM 740 C C . SER A 1 94 ? -14.123 10.649 -5.451 1.00 91.56 94 SER A C 1
ATOM 742 O O . SER A 1 94 ? -15.001 10.863 -4.622 1.00 91.56 94 SER A O 1
ATOM 744 N N . LYS A 1 95 ? -14.361 10.763 -6.764 1.00 89.44 95 LYS A N 1
ATOM 745 C CA . LYS A 1 95 ? -15.640 11.220 -7.334 1.00 89.44 95 LYS A CA 1
ATOM 746 C C . LYS A 1 95 ? -16.601 10.083 -7.673 1.00 89.44 95 LYS A C 1
ATOM 748 O O . LYS A 1 95 ? -17.647 10.356 -8.253 1.00 89.44 95 LYS A O 1
ATOM 753 N N . ARG A 1 96 ? -16.239 8.827 -7.370 1.00 80.06 96 ARG A N 1
ATOM 754 C CA . ARG A 1 96 ? -17.024 7.615 -7.682 1.00 80.06 96 ARG A CA 1
ATOM 755 C C . ARG A 1 96 ? -17.542 7.628 -9.128 1.00 80.06 96 ARG A C 1
ATOM 757 O O . ARG A 1 96 ? -18.738 7.803 -9.368 1.00 80.06 96 ARG A O 1
ATOM 764 N N . PRO A 1 97 ? -16.639 7.500 -10.115 1.00 82.12 97 PRO A N 1
ATOM 765 C CA . PRO A 1 97 ? -17.009 7.653 -11.512 1.00 82.12 97 PRO A CA 1
ATOM 766 C C . PRO A 1 97 ? -18.054 6.604 -11.908 1.00 82.12 97 PRO A C 1
ATOM 768 O O . PRO A 1 97 ? -17.952 5.441 -11.525 1.00 82.12 97 PRO A O 1
ATOM 771 N N . ALA A 1 98 ? -19.019 6.993 -12.748 1.00 81.94 98 ALA A N 1
ATOM 772 C CA . ALA A 1 98 ? -20.052 6.078 -13.246 1.00 81.94 98 ALA A CA 1
ATOM 773 C C . ALA A 1 98 ? -19.467 4.865 -13.998 1.00 81.94 98 ALA A C 1
ATOM 775 O O . ALA A 1 98 ? -20.063 3.791 -14.013 1.00 81.94 98 ALA A O 1
ATOM 776 N N . ARG A 1 99 ? -18.287 5.031 -14.613 1.00 83.31 99 ARG A N 1
ATOM 777 C CA . ARG A 1 99 ? -17.494 3.944 -15.191 1.00 83.31 99 ARG A CA 1
ATOM 778 C C . ARG A 1 99 ? -16.149 3.867 -14.482 1.00 83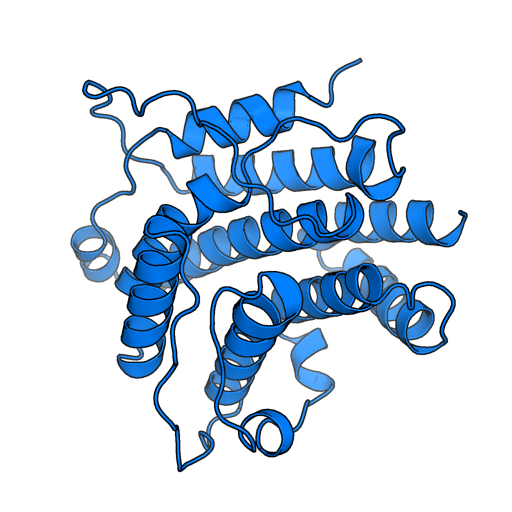.31 99 ARG A C 1
ATOM 780 O O . ARG A 1 99 ? -15.356 4.805 -14.551 1.00 83.31 99 ARG A O 1
ATOM 787 N N . ILE A 1 100 ? -15.885 2.727 -13.855 1.00 83.06 100 ILE A N 1
ATOM 788 C CA . ILE A 1 100 ? -14.609 2.468 -13.193 1.00 83.06 100 ILE A CA 1
ATOM 789 C C . ILE A 1 100 ? -13.533 2.234 -14.269 1.00 83.06 100 ILE A C 1
ATOM 791 O O . ILE A 1 100 ? -13.760 1.407 -15.160 1.00 83.06 100 ILE A O 1
ATOM 795 N N . PRO A 1 101 ? -12.384 2.934 -14.211 1.00 82.00 101 PRO A N 1
ATOM 796 C CA . PRO A 1 101 ? -11.285 2.738 -15.151 1.00 82.00 101 PRO A CA 1
ATOM 797 C C . PRO A 1 101 ? -1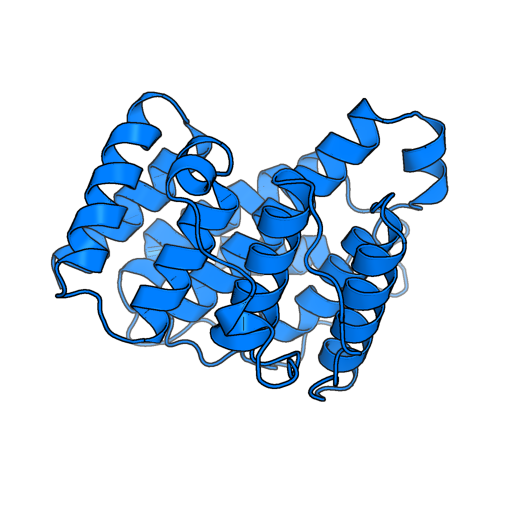0.790 1.290 -15.180 1.00 82.00 101 PRO A C 1
ATOM 799 O O . PRO A 1 101 ? -10.805 0.572 -14.178 1.00 82.00 101 PRO A O 1
ATOM 802 N N . GLU A 1 102 ? -10.308 0.877 -16.348 1.00 77.38 102 GLU A N 1
ATOM 803 C CA . GLU A 1 102 ? -9.634 -0.404 -16.526 1.00 77.38 102 GLU A CA 1
ATOM 804 C C . GLU A 1 102 ? -8.178 -0.266 -16.080 1.00 77.38 102 GLU A C 1
ATOM 806 O O . GLU A 1 102 ? -7.303 0.115 -16.851 1.00 77.38 102 GLU A O 1
ATOM 811 N N . PHE A 1 103 ? -7.924 -0.559 -14.808 1.00 82.12 103 PHE A N 1
ATOM 812 C CA . PHE A 1 103 ? -6.577 -0.683 -14.270 1.00 82.12 103 PHE A CA 1
ATOM 813 C C . PHE A 1 103 ? -6.458 -1.951 -13.444 1.00 82.12 103 PHE A C 1
ATOM 815 O O . PHE A 1 103 ? -7.372 -2.348 -12.720 1.00 82.12 103 PHE A O 1
ATOM 822 N N . ASN A 1 104 ? -5.325 -2.620 -13.607 1.00 79.94 104 ASN A N 1
ATOM 823 C CA . ASN A 1 104 ? -5.105 -3.940 -13.057 1.00 79.94 104 ASN A CA 1
ATOM 824 C C . ASN A 1 104 ? -4.348 -3.859 -11.734 1.00 79.94 104 ASN A C 1
ATOM 826 O O . ASN A 1 104 ? -3.161 -4.188 -11.673 1.00 79.94 104 ASN A O 1
ATOM 830 N N . PHE A 1 105 ? -5.047 -3.417 -10.686 1.00 84.94 105 PHE A N 1
ATOM 831 C CA . PHE A 1 105 ? -4.479 -3.285 -9.343 1.00 84.94 105 PHE A CA 1
ATOM 832 C C . PHE A 1 105 ? -3.791 -4.578 -8.894 1.00 84.94 105 PHE A C 1
ATOM 834 O O . PHE A 1 105 ? -2.677 -4.546 -8.367 1.00 84.94 105 PHE A O 1
ATOM 841 N N . ARG A 1 106 ? -4.399 -5.732 -9.199 1.00 86.81 106 ARG A N 1
ATOM 842 C CA . ARG A 1 106 ? -3.861 -7.028 -8.796 1.00 86.81 106 ARG A CA 1
ATOM 843 C C . ARG A 1 106 ? -2.617 -7.457 -9.564 1.00 86.81 106 ARG A C 1
ATOM 845 O O . ARG A 1 106 ? -1.784 -8.123 -8.969 1.00 86.81 106 ARG A O 1
ATOM 852 N N . ALA A 1 107 ? -2.457 -7.133 -10.846 1.00 84.88 107 ALA A N 1
ATOM 853 C CA . ALA A 1 107 ? -1.328 -7.664 -11.622 1.00 84.88 107 ALA A CA 1
ATOM 854 C C . ALA A 1 107 ? 0.007 -6.960 -11.368 1.00 84.88 107 ALA A C 1
ATOM 856 O O . ALA A 1 107 ? 1.054 -7.590 -11.507 1.00 84.88 107 ALA A O 1
ATOM 857 N N . ILE A 1 108 ? -0.017 -5.685 -10.976 1.00 88.12 108 ILE A N 1
ATOM 858 C CA . ILE A 1 108 ? 1.202 -4.951 -10.609 1.00 88.12 108 ILE A CA 1
ATOM 859 C C . ILE A 1 108 ? 1.677 -5.374 -9.209 1.00 88.12 108 ILE A C 1
ATOM 861 O O . ILE A 1 108 ? 2.880 -5.463 -8.946 1.00 88.12 108 IL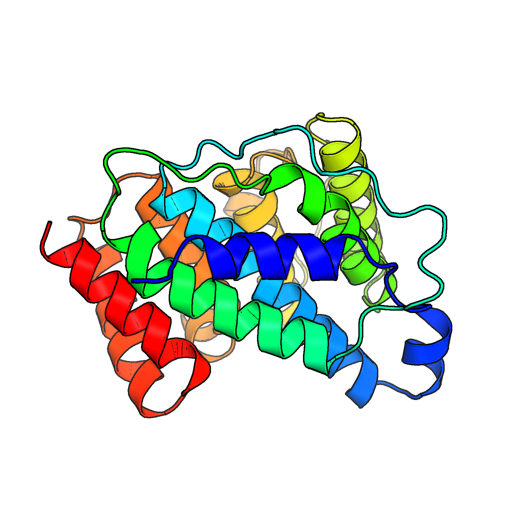E A O 1
ATOM 865 N N . MET A 1 109 ? 0.734 -5.699 -8.319 1.00 92.00 109 MET A N 1
ATOM 866 C CA . MET A 1 109 ? 1.022 -5.956 -6.911 1.00 92.00 109 MET A CA 1
ATOM 867 C C . MET A 1 109 ? 2.031 -7.093 -6.652 1.00 92.00 109 MET A C 1
ATOM 869 O O . MET A 1 109 ? 2.945 -6.872 -5.866 1.00 92.00 109 MET A O 1
ATOM 873 N N . PRO A 1 110 ? 1.996 -8.266 -7.325 1.00 92.62 110 PRO A N 1
ATOM 874 C CA . PRO A 1 110 ? 2.986 -9.319 -7.126 1.00 92.62 110 PRO A CA 1
ATOM 875 C C . PRO A 1 110 ? 4.429 -8.838 -7.245 1.00 92.62 110 PRO A C 1
ATOM 877 O O . PRO A 1 110 ? 5.270 -9.269 -6.456 1.00 92.62 110 PRO A O 1
ATOM 880 N N . ALA A 1 111 ? 4.718 -7.965 -8.214 1.00 91.56 111 ALA A N 1
ATOM 881 C CA . ALA A 1 111 ? 6.063 -7.467 -8.465 1.00 91.56 111 ALA A CA 1
ATOM 882 C C . ALA A 1 111 ? 6.492 -6.448 -7.397 1.00 91.56 111 ALA A C 1
ATOM 884 O O . ALA A 1 111 ? 7.583 -6.580 -6.846 1.00 91.56 111 ALA A O 1
ATOM 885 N N . ILE A 1 112 ? 5.601 -5.519 -7.027 1.00 94.81 112 ILE A N 1
ATOM 886 C CA . ILE A 1 112 ? 5.803 -4.566 -5.920 1.00 94.81 112 ILE A CA 1
ATOM 887 C C . ILE A 1 112 ? 6.052 -5.319 -4.608 1.00 94.81 112 ILE A C 1
ATOM 889 O O . ILE A 1 112 ? 7.093 -5.149 -3.975 1.00 94.81 112 ILE A O 1
ATOM 893 N N . THR A 1 113 ? 5.139 -6.215 -4.229 1.00 95.69 113 THR A N 1
ATOM 894 C CA . THR A 1 113 ? 5.219 -7.010 -2.998 1.00 95.69 113 THR A CA 1
ATOM 895 C C . THR A 1 113 ? 6.464 -7.907 -2.999 1.00 95.69 113 THR A C 1
ATOM 897 O O . THR A 1 113 ? 7.108 -8.084 -1.962 1.00 95.69 113 THR A O 1
ATOM 900 N N . ARG A 1 114 ? 6.862 -8.455 -4.160 1.00 96.25 114 ARG A N 1
ATOM 901 C CA . ARG A 1 114 ? 8.106 -9.227 -4.286 1.00 96.25 114 ARG A CA 1
ATOM 902 C C . ARG A 1 114 ? 9.317 -8.358 -3.990 1.00 96.25 114 ARG A C 1
ATOM 904 O O . ARG A 1 114 ? 10.143 -8.753 -3.171 1.00 96.25 114 ARG A O 1
ATOM 911 N N . PHE A 1 115 ? 9.416 -7.207 -4.638 1.00 96.50 115 PHE A N 1
ATOM 912 C CA . PHE A 1 115 ? 10.553 -6.316 -4.478 1.00 96.50 115 PHE A CA 1
ATOM 913 C C . PHE A 1 115 ? 10.633 -5.760 -3.047 1.00 96.50 115 PHE A C 1
ATOM 915 O O . PHE A 1 115 ? 11.694 -5.824 -2.428 1.00 96.50 115 PHE A O 1
ATOM 922 N N . LYS A 1 116 ? 9.495 -5.382 -2.442 1.00 96.50 116 LYS A N 1
ATOM 923 C CA . LYS A 1 116 ? 9.394 -5.047 -1.007 1.00 96.50 116 LYS A CA 1
ATOM 924 C C . LYS A 1 116 ? 9.971 -6.164 -0.132 1.00 96.50 116 LYS A C 1
ATOM 926 O O . LYS A 1 116 ? 10.781 -5.906 0.753 1.00 96.50 116 LYS A O 1
ATOM 931 N N . SER A 1 117 ? 9.629 -7.424 -0.424 1.00 96.62 117 SER A N 1
ATOM 932 C CA . SER A 1 117 ? 10.152 -8.583 0.313 1.00 96.62 117 SER A CA 1
ATOM 933 C C . SER A 1 117 ? 11.674 -8.727 0.243 1.00 96.62 117 SER A C 1
ATOM 935 O O . SER A 1 117 ? 12.284 -9.222 1.188 1.00 96.62 117 SER A O 1
ATOM 937 N N . GLU A 1 118 ? 12.289 -8.327 -0.869 1.00 96.44 118 GLU A N 1
ATOM 938 C CA . GLU A 1 118 ? 13.730 -8.449 -1.101 1.00 96.44 118 GLU A CA 1
ATOM 939 C C . GLU A 1 118 ? 14.529 -7.331 -0.431 1.00 96.44 118 GLU A C 1
ATOM 941 O O . GLU A 1 118 ? 15.698 -7.533 -0.117 1.00 96.44 118 GLU A O 1
ATOM 946 N N . LEU A 1 119 ? 13.899 -6.183 -0.177 1.00 95.38 119 LEU A N 1
ATOM 947 C CA . LEU A 1 119 ? 14.510 -5.047 0.510 1.00 95.38 119 LEU A CA 1
ATOM 948 C C . LEU A 1 119 ? 14.387 -5.121 2.041 1.00 95.38 119 LEU A C 1
ATOM 950 O O . LEU A 1 119 ? 15.123 -4.440 2.751 1.00 95.38 119 LEU A O 1
ATOM 954 N N . LEU A 1 120 ? 13.463 -5.921 2.575 1.00 93.81 120 LEU A N 1
ATOM 955 C CA . LEU A 1 120 ? 13.242 -6.022 4.019 1.00 93.81 120 LEU A CA 1
ATOM 956 C C . LEU A 1 120 ? 14.380 -6.763 4.731 1.00 93.81 120 LEU A C 1
ATOM 958 O O . LEU A 1 120 ? 14.689 -7.911 4.414 1.00 93.81 120 LEU A O 1
ATOM 962 N N . SER A 1 121 ? 14.932 -6.139 5.774 1.00 89.00 121 SER A N 1
ATOM 963 C CA . SER A 1 121 ? 15.932 -6.750 6.662 1.00 89.00 121 SER A CA 1
ATOM 964 C C . SER A 1 121 ? 15.334 -7.772 7.627 1.00 89.00 121 SER A C 1
ATOM 966 O O . SER A 1 121 ? 16.010 -8.723 8.016 1.00 89.00 121 SER A O 1
ATOM 968 N N . ASN A 1 122 ? 14.064 -7.606 8.011 1.00 89.50 122 ASN A N 1
ATOM 969 C CA . ASN A 1 122 ? 13.381 -8.556 8.878 1.00 89.50 122 ASN A CA 1
ATOM 970 C C . ASN A 1 122 ? 13.019 -9.829 8.085 1.00 89.50 122 ASN A C 1
ATOM 972 O O . ASN A 1 122 ? 12.162 -9.772 7.195 1.00 89.50 122 ASN A O 1
ATOM 976 N N . PRO A 1 123 ? 13.594 -10.999 8.424 1.00 88.38 123 PRO A N 1
ATOM 977 C CA . PRO A 1 123 ? 13.389 -12.221 7.650 1.00 88.38 123 PRO A CA 1
ATOM 978 C C . PRO A 1 123 ? 11.942 -12.723 7.707 1.00 88.38 123 PRO A C 1
ATOM 980 O O . PRO A 1 123 ? 11.464 -13.319 6.745 1.00 88.38 123 PRO A O 1
ATOM 983 N N . SER A 1 124 ? 11.219 -12.460 8.798 1.00 87.75 124 SER A N 1
ATOM 984 C CA . SER A 1 124 ? 9.818 -12.868 8.931 1.00 87.75 124 SER A CA 1
ATOM 985 C C . SER A 1 124 ? 8.918 -12.065 7.996 1.00 87.75 124 SER A C 1
ATOM 987 O O . SER A 1 124 ? 8.162 -12.650 7.223 1.00 87.75 124 SER A O 1
ATOM 989 N N . LEU A 1 125 ? 9.053 -10.733 8.002 1.00 89.62 125 LEU A N 1
ATOM 990 C CA . LEU A 1 125 ? 8.301 -9.869 7.088 1.00 89.62 125 LEU A CA 1
ATOM 991 C C . LEU A 1 125 ? 8.670 -10.167 5.628 1.00 89.62 125 LEU A C 1
ATOM 993 O O . LEU A 1 125 ? 7.778 -10.329 4.796 1.00 89.62 125 LEU A O 1
ATOM 997 N N . SER A 1 126 ? 9.963 -10.340 5.326 1.00 93.50 126 SER A N 1
ATOM 998 C CA . SER A 1 126 ? 10.433 -10.751 3.995 1.00 93.50 126 SER A CA 1
ATOM 999 C C . SER A 1 126 ? 9.754 -12.046 3.524 1.00 93.50 126 SER A C 1
ATOM 1001 O O . SER A 1 126 ? 9.218 -12.110 2.415 1.00 93.50 126 SER A O 1
ATOM 1003 N N . LEU A 1 127 ? 9.689 -13.077 4.373 1.00 91.25 127 LEU A N 1
ATOM 1004 C CA . LEU A 1 127 ? 9.014 -14.333 4.034 1.00 91.25 127 LEU A CA 1
ATOM 1005 C C . LEU A 1 127 ? 7.513 -14.149 3.767 1.00 91.25 127 LEU A C 1
ATOM 1007 O O . LEU A 1 127 ? 6.968 -14.840 2.902 1.00 91.25 127 LEU A O 1
ATOM 1011 N N . PHE A 1 128 ? 6.844 -13.222 4.451 1.00 90.88 128 PHE A N 1
ATOM 1012 C CA . PHE A 1 128 ? 5.421 -12.956 4.233 1.00 90.88 128 PHE A CA 1
ATOM 1013 C C . PHE A 1 128 ? 5.114 -12.215 2.975 1.00 90.88 128 PHE A C 1
ATOM 1015 O O . PHE A 1 128 ? 4.336 -12.730 2.176 1.00 90.88 128 PHE A O 1
ATOM 1022 N N . TYR A 1 129 ? 5.778 -11.095 2.734 1.00 95.62 129 TYR A N 1
ATOM 1023 C CA . TYR A 1 129 ? 5.615 -10.393 1.472 1.00 95.62 129 TYR A CA 1
ATOM 1024 C C . TYR A 1 129 ? 5.969 -11.308 0.286 1.00 95.62 129 TYR A C 1
ATOM 1026 O O . TYR A 1 129 ? 5.277 -11.309 -0.729 1.00 95.62 129 TYR A O 1
ATOM 1034 N N . ARG A 1 130 ? 6.945 -12.215 0.437 1.00 95.38 130 ARG A N 1
ATOM 1035 C CA . ARG A 1 130 ? 7.251 -13.237 -0.577 1.00 95.38 130 ARG A CA 1
ATOM 1036 C C . ARG A 1 130 ? 6.108 -14.232 -0.813 1.00 95.38 130 ARG A C 1
ATOM 1038 O O . ARG A 1 130 ? 5.829 -14.578 -1.966 1.00 95.38 130 ARG A O 1
ATOM 1045 N N . ARG A 1 131 ? 5.462 -14.719 0.250 1.00 94.25 131 ARG A N 1
ATOM 1046 C CA . ARG A 1 131 ? 4.293 -15.609 0.139 1.00 94.25 131 ARG A CA 1
ATOM 1047 C C . ARG A 1 131 ? 3.102 -14.876 -0.468 1.00 94.25 131 ARG A C 1
ATOM 1049 O O . ARG A 1 131 ? 2.521 -15.389 -1.416 1.00 94.25 131 ARG A O 1
ATOM 1056 N N . ILE A 1 132 ? 2.803 -13.674 0.017 1.00 95.44 132 ILE A N 1
ATOM 1057 C CA . ILE A 1 132 ? 1.725 -12.807 -0.480 1.00 95.44 132 ILE A CA 1
ATOM 1058 C C . ILE A 1 132 ? 1.918 -12.530 -1.970 1.00 95.44 132 ILE A C 1
ATOM 1060 O O . ILE A 1 132 ? 1.001 -12.747 -2.752 1.00 95.44 132 ILE A O 1
ATOM 1064 N N . SER A 1 133 ? 3.131 -12.162 -2.387 1.00 95.56 133 SER A N 1
ATOM 1065 C CA . SER A 1 133 ? 3.483 -11.969 -3.799 1.00 95.56 133 SER A CA 1
ATOM 1066 C C . SER A 1 133 ? 3.181 -13.211 -4.648 1.00 95.56 133 SER A C 1
ATOM 1068 O O . SER A 1 133 ? 2.592 -13.102 -5.724 1.00 95.56 133 SER A O 1
ATOM 1070 N N . SER A 1 134 ? 3.523 -14.403 -4.145 1.00 93.12 134 SER A N 1
ATOM 1071 C CA . SER A 1 134 ? 3.236 -15.666 -4.839 1.00 93.12 134 SER A CA 1
ATOM 1072 C C . SER A 1 134 ? 1.727 -15.921 -4.942 1.00 93.12 134 SER A C 1
ATOM 1074 O O . SER A 1 134 ? 1.237 -16.227 -6.024 1.00 93.12 134 SER A O 1
ATOM 1076 N N . GLY A 1 135 ? 0.977 -15.707 -3.857 1.00 91.25 135 GLY A N 1
ATOM 1077 C CA . GLY A 1 135 ? -0.484 -15.819 -3.847 1.00 91.25 135 GLY A CA 1
ATOM 1078 C C . GLY A 1 135 ? -1.170 -14.855 -4.809 1.00 91.25 135 GLY A C 1
ATOM 1079 O O . GLY A 1 135 ? -2.025 -15.249 -5.599 1.00 91.25 135 GLY A O 1
ATOM 1080 N N . LEU A 1 136 ? -0.745 -13.590 -4.808 1.00 91.69 136 LEU A N 1
ATOM 1081 C CA . LEU A 1 136 ? -1.244 -12.574 -5.729 1.00 91.69 136 LEU A CA 1
ATOM 1082 C C . LEU A 1 136 ? -1.031 -12.987 -7.188 1.00 91.69 136 LEU A C 1
ATOM 1084 O O . LEU A 1 136 ? -1.975 -12.891 -7.974 1.00 91.69 136 LEU A O 1
ATOM 1088 N N . ARG A 1 137 ? 0.168 -13.484 -7.530 1.00 90.06 137 ARG A N 1
ATOM 1089 C CA . ARG A 1 137 ? 0.507 -13.961 -8.881 1.00 90.06 137 ARG A CA 1
ATOM 1090 C C . ARG A 1 137 ? -0.349 -15.154 -9.293 1.00 90.06 137 ARG A C 1
ATOM 1092 O O . ARG A 1 137 ? -0.849 -15.189 -10.413 1.00 90.06 137 ARG A O 1
ATOM 1099 N N . ASP A 1 138 ? -0.521 -16.105 -8.385 1.00 89.00 138 ASP A N 1
ATOM 1100 C CA . ASP A 1 138 ? -1.213 -17.363 -8.660 1.00 89.00 138 ASP A CA 1
ATOM 1101 C C . ASP A 1 138 ? -2.740 -17.226 -8.475 1.00 89.00 138 ASP A C 1
ATOM 1103 O O . ASP A 1 138 ? -3.483 -18.194 -8.614 1.00 89.00 138 ASP A O 1
ATOM 1107 N N . ASN A 1 139 ? -3.222 -16.011 -8.185 1.00 87.44 139 ASN A N 1
ATOM 1108 C CA . ASN A 1 139 ? -4.620 -15.686 -7.915 1.00 87.44 139 ASN A CA 1
ATOM 1109 C C . ASN A 1 139 ? -5.223 -16.486 -6.739 1.00 87.44 139 ASN A C 1
ATOM 1111 O O . ASN A 1 139 ? -6.405 -16.825 -6.745 1.00 87.44 139 ASN A O 1
ATOM 1115 N N . THR A 1 140 ? -4.417 -16.773 -5.715 1.00 89.81 140 THR A N 1
ATOM 1116 C CA . THR A 1 140 ? -4.801 -17.550 -4.528 1.00 89.81 140 THR A CA 1
ATOM 1117 C C . THR A 1 140 ? -4.613 -16.752 -3.241 1.00 89.81 140 THR A C 1
ATOM 1119 O O . THR A 1 140 ? -3.786 -15.841 -3.171 1.00 89.81 140 THR A O 1
ATOM 1122 N N . ARG A 1 141 ? -5.395 -17.093 -2.211 1.00 90.25 141 ARG A N 1
ATOM 1123 C CA . ARG A 1 141 ? -5.150 -16.612 -0.848 1.00 90.25 141 ARG A CA 1
ATOM 1124 C C . ARG A 1 141 ? -4.060 -17.448 -0.206 1.00 90.25 141 ARG A C 1
ATOM 1126 O O . ARG A 1 141 ? -4.078 -18.675 -0.315 1.00 90.25 141 ARG A O 1
ATOM 1133 N N . VAL A 1 142 ? -3.115 -16.792 0.457 1.00 91.50 142 VAL A N 1
ATOM 1134 C CA . VAL A 1 142 ? -2.040 -17.492 1.164 1.00 91.50 142 VAL A CA 1
ATOM 1135 C C . VAL A 1 142 ? -2.291 -17.531 2.657 1.00 91.50 142 VAL A C 1
ATOM 1137 O O . VAL A 1 142 ? -2.511 -16.509 3.295 1.00 91.50 142 VAL A O 1
ATOM 1140 N N . ASN A 1 143 ? -2.172 -18.723 3.229 1.00 86.69 143 ASN A N 1
ATOM 1141 C CA . ASN A 1 143 ? -2.174 -18.888 4.674 1.00 86.69 143 ASN A CA 1
ATOM 1142 C C . ASN A 1 143 ? -0.829 -18.434 5.242 1.00 86.69 143 ASN A C 1
ATOM 1144 O O . ASN A 1 143 ? 0.227 -19.012 4.933 1.00 86.69 143 ASN A O 1
ATOM 1148 N N . LEU A 1 144 ? -0.864 -17.410 6.090 1.00 83.75 144 LEU A N 1
ATOM 1149 C CA . LEU A 1 144 ? 0.319 -16.973 6.811 1.00 83.75 144 LEU A CA 1
ATOM 1150 C C . LEU A 1 144 ? 0.485 -17.813 8.094 1.00 83.75 144 LEU A C 1
ATOM 1152 O O . LEU A 1 144 ? -0.488 -18.060 8.808 1.00 83.75 144 LEU A O 1
ATOM 1156 N N . PRO A 1 145 ? 1.697 -18.324 8.377 1.00 72.19 145 PRO A N 1
ATOM 1157 C CA . PRO A 1 145 ? 1.979 -19.093 9.578 1.00 72.19 145 PRO A CA 1
ATOM 1158 C C . PRO A 1 145 ? 1.767 -18.246 10.833 1.00 72.19 145 PRO A C 1
ATOM 1160 O O . PRO A 1 145 ? 1.957 -17.029 10.828 1.00 72.19 145 PRO A O 1
ATOM 1163 N N . LEU A 1 146 ? 1.407 -18.931 11.916 1.00 65.62 146 LEU A N 1
ATOM 1164 C CA . LEU A 1 146 ? 1.163 -18.324 13.215 1.00 65.62 146 LEU A CA 1
ATOM 1165 C C . LEU A 1 146 ? 2.427 -17.669 13.774 1.00 65.62 146 LEU A C 1
ATOM 1167 O O . LEU A 1 146 ? 3.473 -18.311 13.882 1.00 65.62 146 LEU A O 1
ATOM 1171 N N . PHE A 1 147 ? 2.290 -16.423 14.219 1.00 63.00 147 PHE A N 1
ATOM 1172 C CA . PHE A 1 147 ? 3.248 -15.785 15.112 1.00 63.00 147 PHE A CA 1
ATOM 1173 C C . PHE A 1 147 ? 2.696 -15.892 16.529 1.00 63.00 147 PHE A C 1
ATOM 1175 O O . PHE A 1 147 ? 1.766 -15.186 16.901 1.00 63.00 147 PHE A O 1
ATOM 1182 N N . ILE A 1 148 ? 3.233 -16.845 17.296 1.00 56.81 148 ILE A N 1
ATOM 1183 C CA . ILE A 1 148 ? 2.775 -17.148 18.664 1.00 56.81 148 ILE A CA 1
ATOM 1184 C C . ILE A 1 148 ? 3.154 -16.007 19.623 1.00 56.81 148 ILE A C 1
ATOM 1186 O O . ILE A 1 148 ? 2.501 -15.786 20.638 1.00 56.81 148 ILE A O 1
ATOM 1190 N N . THR A 1 149 ? 4.193 -15.250 19.281 1.00 60.03 149 THR A N 1
ATOM 1191 C CA . THR A 1 149 ? 4.663 -14.093 20.035 1.00 60.03 149 THR A CA 1
ATOM 1192 C C . THR A 1 149 ? 4.420 -12.817 19.249 1.00 60.03 149 THR A C 1
ATOM 1194 O O . THR A 1 149 ? 4.972 -12.617 18.165 1.00 60.03 149 THR A O 1
ATOM 1197 N N . ILE A 1 150 ? 3.616 -11.926 19.833 1.00 63.78 150 ILE A N 1
ATOM 1198 C CA . ILE A 1 150 ? 3.543 -10.535 19.391 1.00 63.78 150 ILE A CA 1
ATOM 1199 C C . ILE A 1 150 ? 4.956 -9.955 19.522 1.00 63.78 150 ILE A C 1
ATOM 1201 O O . ILE A 1 150 ? 5.570 -10.105 20.585 1.00 63.78 150 ILE A O 1
ATOM 1205 N N . PRO A 1 151 ? 5.482 -9.286 18.489 1.00 70.38 151 PRO A N 1
ATOM 1206 C CA . PRO A 1 151 ? 6.718 -8.536 18.625 1.00 70.38 151 PRO A CA 1
ATOM 1207 C C . PRO A 1 151 ? 6.637 -7.559 19.800 1.00 70.38 151 PRO A C 1
ATOM 1209 O O . PRO A 1 151 ? 5.681 -6.797 19.910 1.00 70.38 151 PRO A O 1
ATOM 1212 N N . SER A 1 152 ? 7.639 -7.549 20.678 1.00 73.12 152 SER A N 1
ATOM 1213 C CA . SER A 1 152 ? 7.711 -6.555 21.758 1.00 73.12 152 SER A CA 1
ATOM 1214 C C . SER A 1 152 ? 8.013 -5.150 21.228 1.00 73.12 152 SER A C 1
ATOM 1216 O O . SER A 1 152 ? 7.693 -4.154 21.870 1.00 73.12 152 SER A O 1
ATOM 1218 N N . GLU A 1 153 ? 8.640 -5.067 20.056 1.00 82.56 153 GLU A N 1
ATOM 1219 C CA . GLU A 1 153 ? 9.024 -3.816 19.414 1.00 82.56 153 GLU A CA 1
ATOM 1220 C C . GLU A 1 153 ? 7.814 -3.148 18.739 1.00 82.56 153 GLU A C 1
ATOM 1222 O O . GLU A 1 153 ? 7.107 -3.771 17.943 1.00 82.56 153 GLU A O 1
ATOM 1227 N N . SER A 1 154 ? 7.558 -1.872 19.054 1.00 81.62 154 SER A N 1
ATOM 1228 C CA . SER A 1 154 ? 6.375 -1.163 18.539 1.00 81.62 154 SER A CA 1
ATOM 1229 C C . SER A 1 154 ? 6.412 -0.964 17.018 1.00 81.62 154 SER A C 1
ATOM 1231 O O . SER A 1 154 ? 5.395 -1.163 16.361 1.00 81.62 154 SER A O 1
ATOM 1233 N N . SER A 1 155 ? 7.588 -0.682 16.450 1.00 81.94 155 SER A N 1
ATOM 1234 C CA . SER A 1 155 ? 7.822 -0.596 14.997 1.00 81.94 155 SER A CA 1
ATOM 1235 C C . SER A 1 155 ? 7.430 -1.892 14.279 1.00 81.94 155 SER A C 1
ATOM 1237 O O . SER A 1 155 ? 6.707 -1.871 13.289 1.00 81.94 155 SER A O 1
ATOM 1239 N N . LEU A 1 156 ? 7.834 -3.045 14.816 1.00 84.88 156 LEU A N 1
ATOM 1240 C CA . LEU A 1 156 ? 7.521 -4.334 14.218 1.00 84.88 156 LEU A CA 1
ATOM 1241 C C . LEU A 1 156 ? 6.023 -4.653 14.339 1.00 8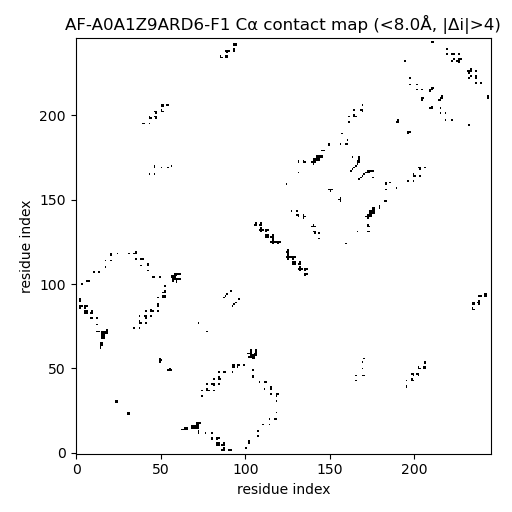4.88 156 LEU A C 1
ATOM 1243 O O . LEU A 1 156 ? 5.438 -5.165 13.390 1.00 84.88 156 LEU A O 1
ATOM 1247 N N . ARG A 1 157 ? 5.367 -4.305 15.456 1.00 86.38 157 ARG A N 1
ATOM 1248 C CA . ARG A 1 157 ? 3.899 -4.425 15.578 1.00 86.38 157 ARG A CA 1
ATOM 1249 C C . ARG A 1 157 ? 3.156 -3.554 14.566 1.00 86.38 157 ARG A C 1
ATOM 1251 O O . ARG A 1 157 ? 2.190 -4.031 13.977 1.00 86.38 157 ARG A O 1
ATOM 1258 N N . LEU A 1 158 ? 3.619 -2.325 14.346 1.00 88.44 158 LEU A N 1
ATOM 1259 C CA . LEU A 1 158 ? 3.095 -1.433 13.313 1.00 88.44 158 LEU A CA 1
ATOM 1260 C C . LEU A 1 158 ? 3.201 -2.076 11.922 1.00 88.44 158 LEU A C 1
ATOM 1262 O O . LEU A 1 158 ? 2.195 -2.170 11.221 1.00 88.44 158 LEU A O 1
ATOM 1266 N N . GLU A 1 159 ? 4.373 -2.592 11.544 1.00 89.25 159 GLU A N 1
ATOM 1267 C CA . GLU A 1 159 ? 4.559 -3.285 10.258 1.00 89.25 159 GLU A CA 1
ATOM 1268 C C . GLU A 1 159 ? 3.593 -4.460 10.086 1.00 89.25 159 GLU A C 1
ATOM 1270 O O . GLU A 1 159 ? 2.956 -4.626 9.046 1.00 89.25 159 GLU A O 1
ATOM 1275 N N . TRP A 1 160 ? 3.415 -5.252 11.138 1.00 87.94 160 TRP A N 1
ATOM 1276 C CA . TRP A 1 160 ? 2.451 -6.344 11.147 1.00 87.94 160 TRP A CA 1
ATOM 1277 C C . TRP A 1 160 ? 1.005 -5.885 10.992 1.00 87.94 160 TRP A C 1
ATOM 1279 O O . TRP A 1 160 ? 0.233 -6.514 10.266 1.00 87.94 160 TRP A O 1
ATOM 1289 N N . TYR A 1 161 ? 0.644 -4.779 11.639 1.00 88.88 161 TYR A N 1
ATOM 1290 C CA . TYR A 1 161 ? -0.671 -4.171 11.497 1.00 88.88 161 TYR A CA 1
ATOM 1291 C C . TYR A 1 161 ? -0.907 -3.682 10.059 1.00 88.88 161 TYR A C 1
ATOM 1293 O O . TYR A 1 161 ? -1.994 -3.897 9.514 1.00 88.88 161 TYR A O 1
ATOM 1301 N N . LYS A 1 162 ? 0.111 -3.093 9.410 1.00 92.62 162 LYS A N 1
ATOM 1302 C CA . LYS A 1 162 ? 0.058 -2.717 7.986 1.00 92.62 162 LYS A CA 1
ATOM 1303 C C . LYS A 1 162 ? -0.143 -3.944 7.098 1.00 92.62 162 LYS A C 1
ATOM 1305 O O . LYS A 1 162 ? -1.069 -3.947 6.293 1.00 92.62 162 LYS A O 1
ATOM 1310 N N . VAL A 1 163 ? 0.643 -5.008 7.294 1.00 91.81 163 VAL A N 1
ATOM 1311 C CA . VAL A 1 163 ? 0.525 -6.274 6.541 1.00 91.81 163 VAL A CA 1
ATOM 1312 C C . VAL A 1 163 ? -0.879 -6.867 6.663 1.00 91.81 163 VAL A C 1
ATOM 1314 O O . VAL A 1 163 ? -1.482 -7.227 5.653 1.00 91.81 163 VAL A O 1
ATOM 1317 N N . TYR A 1 164 ? -1.418 -6.939 7.881 1.00 90.00 164 TYR A N 1
ATOM 1318 C CA . TYR A 1 164 ? -2.775 -7.424 8.133 1.00 90.00 164 TYR A CA 1
ATOM 1319 C C . TYR A 1 164 ? -3.835 -6.567 7.434 1.00 90.00 164 TYR A C 1
ATOM 1321 O O . TYR A 1 164 ? -4.671 -7.089 6.697 1.00 90.00 164 TYR A O 1
ATOM 1329 N N . THR A 1 165 ? -3.767 -5.247 7.606 1.00 91.50 165 THR A N 1
ATOM 1330 C CA . THR A 1 165 ? -4.756 -4.328 7.031 1.00 91.50 165 THR A CA 1
ATOM 1331 C C . THR A 1 165 ? -4.712 -4.354 5.500 1.00 91.50 165 THR A C 1
ATOM 1333 O O . THR A 1 165 ? -5.746 -4.501 4.853 1.00 91.50 165 THR A O 1
ATOM 1336 N N . ALA A 1 166 ? -3.519 -4.269 4.905 1.00 94.81 166 ALA A N 1
ATOM 1337 C CA . ALA A 1 166 ? -3.324 -4.254 3.457 1.00 94.81 166 ALA A CA 1
ATOM 1338 C C . ALA A 1 166 ? -3.672 -5.600 2.804 1.00 94.81 166 ALA A C 1
ATOM 1340 O O . ALA A 1 166 ? -4.433 -5.663 1.834 1.00 94.81 166 ALA A O 1
ATOM 1341 N N . HIS A 1 167 ? -3.127 -6.698 3.327 1.00 93.12 167 HIS A N 1
ATOM 1342 C CA . HIS A 1 167 ? -3.185 -7.990 2.645 1.00 93.12 167 HIS A CA 1
ATOM 1343 C C . HIS A 1 167 ? -4.290 -8.918 3.140 1.00 93.12 167 HIS A C 1
ATOM 1345 O O . HIS A 1 167 ? -4.752 -9.758 2.371 1.00 93.12 167 HIS A O 1
ATOM 1351 N N . GLY A 1 168 ? -4.753 -8.744 4.376 1.00 90.56 168 GLY A N 1
ATOM 1352 C CA . GLY A 1 168 ? -5.879 -9.488 4.938 1.00 90.56 168 GLY A CA 1
ATOM 1353 C C . GLY A 1 168 ? -7.210 -8.823 4.629 1.00 90.56 168 GLY A C 1
ATOM 1354 O O . GLY A 1 168 ? -8.036 -9.388 3.924 1.00 90.56 168 GLY A O 1
ATOM 1355 N N . GLU A 1 169 ? -7.398 -7.596 5.109 1.00 90.38 169 GLU A N 1
ATOM 1356 C CA . GLU A 1 169 ? -8.707 -6.930 5.060 1.00 90.38 169 GLU A CA 1
ATOM 1357 C C . GLU A 1 169 ? -8.982 -6.238 3.718 1.00 90.38 169 GLU A C 1
ATOM 1359 O O . GLU A 1 169 ? -10.085 -6.309 3.169 1.00 90.38 169 GLU A O 1
ATOM 1364 N N . LEU A 1 170 ? -7.984 -5.545 3.165 1.00 93.44 170 LEU A N 1
ATOM 1365 C CA . LEU A 1 170 ? -8.187 -4.701 1.987 1.00 93.44 170 LEU A CA 1
ATOM 1366 C C . LEU A 1 170 ? -8.098 -5.474 0.676 1.00 93.44 170 LEU A C 1
ATOM 1368 O O . LEU A 1 170 ? -9.014 -5.386 -0.137 1.00 93.44 170 LEU A O 1
ATOM 1372 N N . THR A 1 171 ? -7.041 -6.257 0.480 1.00 91.69 171 THR A N 1
ATOM 1373 C CA . THR A 1 171 ? -6.845 -7.013 -0.773 1.00 91.69 171 THR A CA 1
ATOM 1374 C C . THR A 1 171 ? -7.276 -8.475 -0.686 1.00 91.69 171 THR A C 1
ATOM 1376 O O . THR A 1 171 ? -7.348 -9.141 -1.717 1.00 91.69 171 THR A O 1
ATOM 1379 N N . GLU A 1 172 ? -7.543 -8.986 0.524 1.00 89.94 172 GLU A N 1
ATOM 1380 C CA . GLU A 1 172 ? -7.933 -10.383 0.775 1.00 89.94 172 GLU A CA 1
ATOM 1381 C C . GLU A 1 172 ? -7.003 -11.396 0.084 1.00 89.94 172 GLU A C 1
ATOM 1383 O O . GLU A 1 172 ? -7.433 -12.413 -0.464 1.00 89.94 172 GLU A O 1
ATOM 1388 N N . SER A 1 173 ? -5.708 -11.077 0.064 1.00 90.56 173 SER A N 1
ATOM 1389 C CA . SER A 1 173 ? -4.645 -11.878 -0.545 1.00 90.56 173 SER A CA 1
ATOM 1390 C C . SER A 1 173 ? -3.972 -12.822 0.450 1.00 90.56 173 SER A C 1
ATOM 1392 O O . SER A 1 173 ? -3.318 -13.784 0.040 1.00 90.56 173 SER A O 1
ATOM 1394 N N . ALA A 1 174 ? -4.165 -12.595 1.748 1.00 90.75 174 ALA A N 1
ATOM 1395 C CA . ALA A 1 174 ? -3.634 -13.421 2.816 1.00 90.75 174 ALA A CA 1
ATOM 1396 C C . ALA A 1 174 ? -4.700 -13.746 3.862 1.00 90.75 174 ALA A C 1
ATOM 1398 O O . ALA A 1 174 ? -5.415 -12.864 4.329 1.00 90.75 174 ALA A O 1
ATOM 1399 N N . ASP A 1 175 ? -4.739 -15.009 4.275 1.00 88.31 175 ASP A N 1
ATOM 1400 C CA . ASP A 1 175 ? -5.520 -15.451 5.419 1.00 88.31 175 ASP A CA 1
ATOM 1401 C C . ASP A 1 175 ? -4.624 -15.444 6.663 1.00 88.31 175 ASP A C 1
ATOM 1403 O O . ASP A 1 175 ? -3.531 -16.029 6.692 1.00 88.31 175 ASP A O 1
ATOM 1407 N N . PHE A 1 176 ? -5.103 -14.765 7.702 1.00 82.31 176 PHE A N 1
ATOM 1408 C CA . PHE A 1 176 ? -4.454 -14.690 9.004 1.00 82.31 176 PHE A CA 1
ATOM 1409 C C . PHE A 1 176 ? -5.168 -15.630 9.970 1.00 82.31 176 PHE A C 1
ATOM 1411 O O . PHE A 1 176 ? -6.397 -15.689 10.007 1.00 82.31 176 PHE A O 1
ATOM 1418 N N . GLN A 1 177 ? -4.404 -16.374 10.768 1.00 73.69 177 GLN A N 1
ATOM 1419 C CA . GLN A 1 177 ? -4.999 -17.259 11.765 1.00 73.69 177 GLN A CA 1
ATOM 1420 C C . GLN A 1 177 ? -5.736 -16.459 12.850 1.00 73.69 177 GLN A C 1
ATOM 1422 O O . GLN A 1 177 ? -5.305 -15.377 13.260 1.00 73.69 177 GLN A O 1
ATOM 1427 N N . SER A 1 178 ? -6.848 -17.018 13.333 1.00 63.31 178 SER A N 1
ATOM 1428 C CA . SER A 1 178 ? -7.678 -16.431 14.388 1.00 63.31 178 SER A CA 1
ATOM 1429 C C . SER A 1 178 ? -6.852 -16.090 15.633 1.00 63.31 178 SER A C 1
ATOM 1431 O O . SER A 1 178 ? -6.104 -16.933 16.123 1.00 63.31 178 SER A O 1
ATOM 1433 N N . GLY A 1 179 ? -7.019 -14.877 16.166 1.00 59.59 179 GLY A N 1
ATOM 1434 C CA . GLY A 1 179 ? -6.361 -14.419 17.397 1.00 59.59 179 GLY A CA 1
ATOM 1435 C C . GLY A 1 179 ? -5.165 -13.488 17.185 1.00 59.59 179 GLY A C 1
ATOM 1436 O O . GLY A 1 179 ? -4.838 -12.736 18.098 1.00 59.59 179 GLY A O 1
ATOM 1437 N N . LEU A 1 180 ? -4.566 -13.442 15.986 1.00 63.47 180 LEU A N 1
ATOM 1438 C CA . LEU A 1 180 ? -3.509 -12.464 15.678 1.00 63.47 180 LEU A CA 1
ATOM 1439 C C . LEU A 1 180 ? -4.044 -11.020 15.709 1.00 63.47 180 LEU A C 1
ATOM 1441 O O . LEU A 1 180 ? -3.371 -10.105 16.174 1.00 63.47 180 LEU A O 1
ATOM 1445 N N . THR A 1 181 ? -5.283 -10.818 15.267 1.00 56.47 181 THR A N 1
ATOM 1446 C CA . THR A 1 181 ? -5.954 -9.509 15.236 1.00 56.47 181 THR A CA 1
ATOM 1447 C C . THR A 1 181 ? -6.253 -8.975 16.631 1.00 56.47 181 THR A C 1
ATOM 1449 O O . THR A 1 181 ? -6.044 -7.799 16.902 1.00 56.47 181 THR A O 1
ATOM 1452 N N . SER A 1 182 ? -6.661 -9.853 17.550 1.00 58.00 182 SER A N 1
ATOM 1453 C CA . SER A 1 182 ? -6.830 -9.532 18.972 1.00 58.00 182 SER A CA 1
ATOM 1454 C C . SER A 1 182 ? -5.499 -9.232 19.672 1.00 58.00 182 SER A C 1
ATOM 1456 O O . SER A 1 182 ? -5.489 -8.632 20.741 1.00 58.00 182 SER A O 1
ATOM 1458 N N . ALA A 1 183 ? -4.386 -9.672 19.085 1.00 59.00 183 ALA A N 1
ATOM 1459 C CA . ALA A 1 183 ? -3.042 -9.539 19.627 1.00 59.00 183 ALA A CA 1
ATOM 1460 C C . ALA A 1 183 ? -2.333 -8.252 19.142 1.00 59.00 183 ALA A C 1
ATOM 1462 O O . ALA A 1 183 ? -1.528 -7.667 19.868 1.00 59.00 183 ALA A O 1
ATOM 1463 N N . LEU A 1 184 ? -2.658 -7.765 17.940 1.00 69.88 184 LEU A N 1
ATOM 1464 C CA . LEU A 1 184 ? -2.166 -6.501 17.385 1.00 69.88 184 LEU A CA 1
ATOM 1465 C C . LEU A 1 184 ? -3.006 -5.321 17.910 1.00 69.88 184 LEU A C 1
ATOM 1467 O O . LEU A 1 184 ? -3.785 -4.717 17.177 1.00 69.88 184 LEU A O 1
ATOM 1471 N N . ASN A 1 185 ? -2.873 -4.998 19.200 1.00 74.19 185 ASN A N 1
ATOM 1472 C CA . ASN A 1 185 ? -3.521 -3.819 19.787 1.00 74.19 185 ASN A CA 1
ATOM 1473 C C . ASN A 1 185 ? -3.096 -2.548 19.032 1.00 74.19 185 ASN A C 1
ATOM 1475 O O . ASN A 1 185 ? -1.920 -2.186 19.051 1.00 74.19 185 ASN A O 1
ATOM 1479 N N . PHE A 1 186 ? -4.048 -1.872 18.384 1.00 81.94 186 PHE A N 1
ATOM 1480 C CA . PHE A 1 186 ? -3.803 -0.614 17.677 1.00 81.94 186 PHE A CA 1
ATOM 1481 C C . PHE A 1 186 ? -3.323 0.485 18.637 1.00 81.94 186 PHE A C 1
ATOM 1483 O O . PHE A 1 186 ? -3.949 0.732 19.669 1.00 81.94 186 PHE A O 1
ATOM 1490 N N . GLU A 1 187 ? -2.263 1.202 18.257 1.00 86.38 187 GLU A N 1
ATOM 1491 C CA . GLU A 1 187 ? -1.785 2.386 18.976 1.00 86.38 187 GLU A CA 1
ATOM 1492 C C . GLU A 1 187 ? -2.042 3.650 18.149 1.00 86.38 187 GLU A C 1
ATOM 1494 O O . GLU A 1 187 ? -1.534 3.811 17.040 1.00 86.38 187 GLU A O 1
ATOM 1499 N N . ALA A 1 188 ? -2.807 4.599 18.699 1.00 83.06 188 ALA A N 1
ATOM 1500 C CA . ALA A 1 188 ? -3.171 5.826 17.984 1.00 83.06 188 ALA A CA 1
ATOM 1501 C C . ALA A 1 188 ? -1.952 6.671 17.560 1.00 83.06 188 ALA A C 1
ATOM 1503 O O . ALA A 1 188 ? -2.015 7.384 16.554 1.00 83.06 188 ALA A O 1
ATOM 1504 N N . SER A 1 189 ? -0.841 6.566 18.297 1.00 87.94 189 SER A N 1
ATOM 1505 C CA . SER A 1 189 ? 0.441 7.212 17.990 1.00 87.94 189 SER A CA 1
ATOM 1506 C C . SER A 1 189 ? 1.035 6.760 16.656 1.00 87.94 189 SER A C 1
ATOM 1508 O O . SER A 1 189 ? 1.678 7.570 15.994 1.00 87.94 189 SER A O 1
ATOM 1510 N N . TRP A 1 190 ? 0.772 5.527 16.206 1.00 90.38 190 TRP A N 1
ATOM 1511 C CA . TRP A 1 190 ? 1.307 5.014 14.941 1.00 90.38 190 TRP A CA 1
ATOM 1512 C C . TRP A 1 190 ? 0.874 5.851 13.741 1.00 90.38 190 TRP A C 1
ATOM 1514 O O . TRP A 1 190 ? 1.657 6.098 12.835 1.00 90.38 190 TRP A O 1
ATOM 1524 N N . THR A 1 191 ? -0.353 6.367 13.770 1.00 86.56 191 THR A N 1
ATOM 1525 C CA . THR A 1 191 ? -0.882 7.232 12.702 1.00 86.56 191 THR A CA 1
ATOM 1526 C C . THR A 1 191 ? -0.338 8.667 12.748 1.00 86.56 191 THR A C 1
ATOM 1528 O O . THR A 1 191 ? -0.708 9.481 11.910 1.00 86.56 191 THR A O 1
ATOM 1531 N N . GLU A 1 192 ? 0.473 9.035 13.750 1.00 84.31 192 GLU A N 1
ATOM 1532 C CA . GLU A 1 192 ? 1.264 10.282 13.727 1.00 84.31 192 GLU A CA 1
ATOM 1533 C C . GLU A 1 192 ? 2.652 10.050 13.097 1.00 84.31 192 GLU A C 1
ATOM 1535 O O . GLU A 1 192 ? 3.175 10.930 12.405 1.00 84.31 192 GLU A O 1
ATOM 1540 N N . SER A 1 193 ? 3.240 8.870 13.333 1.00 83.75 193 SER A N 1
ATOM 1541 C CA . SER A 1 193 ? 4.582 8.499 12.865 1.00 83.75 193 SER A CA 1
ATOM 1542 C C . SER A 1 193 ? 4.611 7.910 11.456 1.00 83.75 193 SER A C 1
ATOM 1544 O O . SER A 1 193 ? 5.627 8.035 10.783 1.00 83.75 193 SER A O 1
ATOM 1546 N N . ASP A 1 194 ? 3.523 7.278 11.016 1.00 89.19 194 ASP A N 1
ATOM 1547 C CA . ASP A 1 194 ? 3.440 6.550 9.751 1.00 89.19 194 ASP A CA 1
ATOM 1548 C C . ASP A 1 194 ? 2.173 6.973 8.987 1.00 89.19 194 ASP A C 1
ATOM 1550 O O . ASP A 1 194 ? 1.036 6.670 9.370 1.00 89.19 194 ASP A O 1
ATOM 1554 N N . ASP A 1 195 ? 2.387 7.722 7.905 1.00 91.12 195 ASP A N 1
ATOM 1555 C CA . ASP A 1 195 ? 1.325 8.218 7.025 1.00 91.12 195 ASP A CA 1
ATOM 1556 C C . ASP A 1 195 ? 0.654 7.081 6.248 1.00 91.12 195 ASP A C 1
ATOM 1558 O O . ASP A 1 195 ? -0.548 7.103 5.984 1.00 91.12 195 ASP A O 1
ATOM 1562 N N . ASN A 1 196 ? 1.417 6.046 5.933 1.00 94.06 196 ASN A N 1
ATOM 1563 C CA . ASN A 1 196 ? 0.974 4.892 5.177 1.00 94.06 196 ASN A CA 1
ATOM 1564 C C . ASN A 1 196 ? -0.060 4.072 5.962 1.00 94.06 196 ASN A C 1
ATOM 1566 O O . ASN A 1 196 ? -1.081 3.658 5.404 1.00 94.06 196 ASN A O 1
ATOM 1570 N N . LEU A 1 197 ? 0.094 3.954 7.284 1.00 93.69 197 LEU A N 1
ATOM 1571 C CA . LEU A 1 197 ? -0.960 3.400 8.136 1.00 93.69 197 LEU A CA 1
ATOM 1572 C C . LEU A 1 197 ? -2.245 4.246 8.100 1.00 93.69 197 LEU A C 1
ATOM 1574 O O . LEU A 1 197 ? -3.342 3.690 8.033 1.00 93.69 197 LEU A O 1
ATOM 1578 N N . LEU A 1 198 ? -2.136 5.577 8.148 1.00 93.88 198 LEU A N 1
ATOM 1579 C CA . LEU A 1 198 ? -3.302 6.466 8.091 1.00 93.88 198 LEU A CA 1
ATOM 1580 C C . LEU A 1 198 ? -4.106 6.245 6.797 1.00 93.88 198 LEU A C 1
ATOM 1582 O O . LEU A 1 198 ? -5.335 6.157 6.837 1.00 93.88 198 LEU A O 1
ATOM 1586 N N . LEU A 1 199 ? -3.412 6.106 5.667 1.00 95.88 199 LEU A N 1
ATOM 1587 C CA . LEU A 1 199 ? -4.007 5.828 4.359 1.00 95.88 199 LEU A CA 1
ATOM 1588 C C . LEU A 1 199 ? -4.669 4.442 4.305 1.00 95.88 199 LEU A C 1
ATOM 1590 O O . LEU A 1 199 ? -5.787 4.325 3.801 1.00 95.88 199 LEU A O 1
ATOM 1594 N N . LEU A 1 200 ? -4.040 3.409 4.875 1.00 96.06 200 LEU A N 1
ATOM 1595 C CA . LEU A 1 200 ? -4.633 2.069 4.980 1.00 96.06 200 LEU A CA 1
ATOM 1596 C C . LEU A 1 200 ? -5.917 2.066 5.822 1.00 96.06 200 LEU A C 1
ATOM 1598 O O . LEU A 1 200 ? -6.902 1.431 5.446 1.00 96.06 200 LEU A O 1
ATOM 1602 N N . LEU A 1 201 ? -5.949 2.806 6.932 1.00 94.00 201 LEU A N 1
ATOM 1603 C CA . LEU A 1 201 ? -7.157 2.939 7.752 1.00 94.00 201 LEU A CA 1
ATOM 1604 C C . LEU A 1 201 ? -8.290 3.651 7.004 1.00 94.00 201 LEU A C 1
ATOM 1606 O O . LEU A 1 201 ? -9.448 3.242 7.110 1.00 94.00 201 LEU A O 1
ATOM 1610 N N . LEU A 1 202 ? -7.970 4.688 6.224 1.00 94.25 202 LEU A N 1
ATOM 1611 C CA . LEU A 1 202 ? -8.943 5.350 5.352 1.00 94.25 202 LEU A CA 1
ATOM 1612 C C . LEU A 1 202 ? -9.493 4.383 4.305 1.00 94.25 202 LEU A C 1
ATOM 1614 O O . LEU A 1 202 ? -10.711 4.268 4.171 1.00 94.25 202 LEU A O 1
ATOM 1618 N N . ALA A 1 203 ? -8.616 3.646 3.619 1.00 95.44 203 ALA A N 1
ATOM 1619 C CA . ALA A 1 203 ? -9.017 2.623 2.659 1.00 95.44 203 ALA A CA 1
ATOM 1620 C C . ALA A 1 203 ? -9.952 1.590 3.307 1.00 95.44 203 ALA A C 1
ATOM 1622 O O . ALA A 1 203 ? -10.976 1.238 2.725 1.00 95.44 203 ALA A O 1
ATOM 1623 N N . TYR A 1 204 ? -9.651 1.152 4.536 1.00 93.81 204 TYR A N 1
ATOM 1624 C CA . TYR A 1 204 ? -10.464 0.171 5.258 1.00 93.81 204 TYR A CA 1
ATOM 1625 C C . TYR A 1 204 ? -11.861 0.710 5.573 1.00 93.81 204 TYR A C 1
ATOM 1627 O O . TYR A 1 204 ? -12.859 0.039 5.316 1.00 93.81 204 TYR A O 1
ATOM 1635 N N . ILE A 1 205 ? -11.958 1.947 6.068 1.00 92.38 205 ILE A N 1
ATOM 1636 C CA . ILE A 1 205 ? -13.247 2.595 6.348 1.00 92.38 205 ILE A CA 1
ATOM 1637 C C . ILE A 1 205 ? -14.072 2.772 5.068 1.00 92.38 205 ILE A C 1
ATOM 1639 O O . ILE A 1 205 ? -15.287 2.553 5.093 1.00 92.38 205 ILE A O 1
ATOM 1643 N N . ILE A 1 206 ? -13.422 3.147 3.963 1.00 92.44 206 ILE A N 1
ATOM 1644 C CA . ILE A 1 206 ? -14.060 3.307 2.653 1.00 92.44 206 ILE A CA 1
ATOM 1645 C C . ILE A 1 206 ? -14.586 1.960 2.149 1.00 92.44 206 ILE A C 1
ATOM 1647 O O . ILE A 1 206 ? -15.774 1.863 1.839 1.00 92.44 206 ILE A O 1
ATOM 1651 N N . LYS A 1 207 ? -13.747 0.914 2.136 1.00 92.06 207 LYS A N 1
ATOM 1652 C CA . LYS A 1 207 ? -14.137 -0.443 1.720 1.00 92.06 207 LYS A CA 1
ATOM 1653 C C . LYS A 1 207 ? -15.290 -0.981 2.574 1.00 92.06 207 LYS A C 1
ATOM 1655 O O . LYS A 1 207 ? -16.231 -1.564 2.046 1.00 92.06 207 LYS A O 1
ATOM 1660 N N . ALA A 1 208 ? -15.264 -0.721 3.882 1.00 89.88 208 ALA A N 1
ATOM 1661 C CA . ALA A 1 208 ? -16.321 -1.106 4.816 1.00 89.88 208 ALA A CA 1
ATOM 1662 C C . ALA A 1 208 ? -17.596 -0.239 4.727 1.00 89.88 208 ALA A C 1
ATOM 1664 O O . ALA A 1 208 ? -18.522 -0.460 5.506 1.00 89.88 208 ALA A O 1
ATOM 1665 N N . GLN A 1 209 ? -17.649 0.752 3.826 1.00 87.94 209 GLN A N 1
ATOM 1666 C CA . GLN A 1 209 ? -18.772 1.682 3.634 1.00 87.94 209 GLN A CA 1
ATOM 1667 C C . GLN A 1 209 ? -19.153 2.473 4.900 1.00 87.94 209 GLN A C 1
ATOM 1669 O O . GLN A 1 209 ? -20.311 2.826 5.115 1.00 87.94 209 GLN A O 1
ATOM 1674 N N . LYS A 1 210 ? -18.169 2.788 5.751 1.00 87.06 210 LYS A N 1
ATOM 1675 C CA . LYS A 1 210 ? -18.364 3.502 7.028 1.00 87.06 210 LYS A CA 1
ATOM 1676 C C . LYS A 1 210 ? -18.014 4.993 6.942 1.00 87.06 210 LYS A C 1
ATOM 1678 O O . LYS A 1 210 ? -17.639 5.601 7.944 1.00 87.06 210 LYS A O 1
ATOM 1683 N N . THR A 1 211 ? -18.137 5.599 5.761 1.00 84.31 211 THR A N 1
ATOM 1684 C CA . THR A 1 211 ? -17.716 6.990 5.499 1.00 84.31 211 THR A CA 1
ATOM 1685 C C . THR A 1 211 ? -18.594 8.049 6.177 1.00 84.31 211 THR A C 1
ATOM 1687 O O . THR A 1 211 ? -18.165 9.182 6.346 1.00 84.31 211 THR A O 1
ATOM 1690 N N . SER A 1 212 ? -19.799 7.704 6.634 1.00 83.69 212 SER A N 1
ATOM 1691 C CA . SER A 1 212 ? -20.669 8.609 7.404 1.00 83.69 212 SER A CA 1
ATOM 1692 C C . SER A 1 212 ? -20.438 8.560 8.922 1.00 83.69 212 SER A C 1
ATOM 1694 O O . SER A 1 212 ? -21.021 9.354 9.656 1.00 83.69 212 SER A O 1
ATOM 1696 N N . GLY A 1 213 ? -19.604 7.638 9.416 1.00 85.50 213 GLY A N 1
ATOM 1697 C CA . GLY A 1 213 ? -19.404 7.426 10.851 1.00 85.50 213 GLY A CA 1
ATOM 1698 C C . GLY A 1 213 ? -18.419 8.402 11.504 1.00 85.50 213 GLY A C 1
ATOM 1699 O O . GLY A 1 213 ? -17.533 8.955 10.851 1.00 85.50 213 GLY A O 1
ATOM 1700 N N . GLU A 1 214 ? -18.506 8.535 12.832 1.00 85.19 214 GLU A N 1
ATOM 1701 C CA . GLU A 1 214 ? -17.588 9.361 13.639 1.00 85.19 214 GLU A CA 1
ATOM 1702 C C . GLU A 1 214 ? -16.115 8.974 13.440 1.00 85.19 214 GLU A C 1
ATOM 1704 O O . GLU A 1 214 ? -15.243 9.840 13.399 1.00 85.19 214 GLU A O 1
ATOM 1709 N N . GLY A 1 215 ? -15.837 7.680 13.241 1.00 83.69 215 GLY A N 1
ATOM 1710 C CA . GLY A 1 215 ? -14.491 7.183 12.953 1.00 83.69 215 GLY A CA 1
ATOM 1711 C C . GLY A 1 215 ? -13.903 7.750 11.657 1.00 83.69 215 GLY A C 1
ATOM 1712 O O . GLY A 1 215 ? -12.741 8.153 11.643 1.00 83.69 215 GLY A O 1
ATOM 1713 N N . PHE A 1 216 ? -14.703 7.858 10.588 1.00 88.12 216 PHE A N 1
ATOM 1714 C CA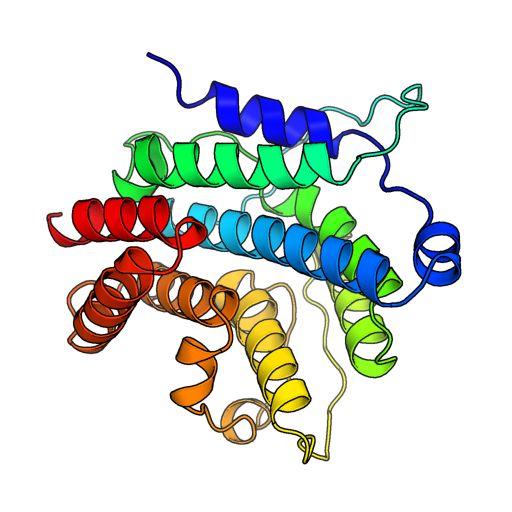 . PHE A 1 216 ? -14.253 8.480 9.339 1.00 88.12 216 PHE A CA 1
ATOM 1715 C C . PHE A 1 216 ? -13.963 9.966 9.541 1.00 88.12 216 PHE A C 1
ATOM 1717 O O . PHE A 1 216 ? -12.902 10.443 9.148 1.00 88.12 216 PHE A O 1
ATOM 1724 N N . GLN A 1 217 ? -14.864 10.686 10.214 1.00 89.31 217 GLN A N 1
ATOM 1725 C CA . GLN A 1 217 ? -14.699 12.119 10.472 1.00 89.31 217 GLN A CA 1
ATOM 1726 C C . GLN A 1 217 ? -13.467 12.411 11.341 1.00 89.31 217 GLN A C 1
ATOM 1728 O O . GLN A 1 217 ? -12.719 13.351 11.064 1.00 89.31 217 GLN A O 1
ATOM 1733 N N . ALA A 1 218 ? -13.205 11.582 12.355 1.00 88.75 218 ALA A N 1
ATOM 1734 C CA . ALA A 1 218 ? -12.021 11.691 13.201 1.00 88.75 218 ALA A CA 1
ATOM 1735 C C . ALA A 1 218 ? -10.719 11.488 12.409 1.00 88.75 218 ALA A C 1
ATOM 1737 O O . ALA A 1 218 ? -9.800 12.306 12.515 1.00 88.75 218 ALA A O 1
ATOM 1738 N N . ILE A 1 219 ? -10.645 10.437 11.583 1.00 89.44 219 ILE A N 1
ATOM 1739 C CA . ILE A 1 219 ? -9.459 10.156 10.762 1.00 89.44 219 ILE A CA 1
ATOM 1740 C C . ILE A 1 219 ? -9.281 11.215 9.667 1.00 89.44 219 ILE A C 1
ATOM 1742 O O . ILE A 1 219 ? -8.164 11.693 9.471 1.00 89.44 219 ILE A O 1
ATOM 1746 N N . LYS A 1 220 ? -10.361 11.664 9.018 1.00 91.19 220 LYS A N 1
ATOM 1747 C CA . LYS A 1 220 ? -10.326 12.765 8.044 1.00 91.19 220 LYS A CA 1
ATOM 1748 C C . LYS A 1 220 ? -9.786 14.049 8.673 1.00 91.19 220 LYS A C 1
ATOM 1750 O O . LYS A 1 220 ? -8.869 14.654 8.133 1.00 91.19 220 LYS A O 1
ATOM 1755 N N . LYS A 1 221 ? -10.285 14.444 9.848 1.00 91.19 221 LYS A N 1
ATOM 1756 C CA . LYS A 1 221 ? -9.794 15.638 10.557 1.00 91.19 221 LYS A CA 1
ATOM 1757 C C . LYS A 1 221 ? -8.308 15.525 10.908 1.00 91.19 221 LYS A C 1
ATOM 1759 O O . LYS A 1 221 ? -7.578 16.515 10.842 1.00 91.19 221 LYS A O 1
ATOM 1764 N N . LYS A 1 222 ? -7.850 14.325 11.280 1.00 91.94 222 LYS A N 1
ATOM 1765 C CA . LYS A 1 222 ? -6.428 14.055 11.519 1.00 91.94 222 LYS A CA 1
ATOM 1766 C C . LYS A 1 222 ? -5.604 14.200 10.238 1.00 91.94 222 LYS A C 1
ATOM 1768 O O . LYS A 1 222 ? -4.574 14.869 10.281 1.00 91.94 222 LYS A O 1
ATOM 1773 N N . LEU A 1 223 ? -6.070 13.637 9.124 1.00 93.31 223 LEU A N 1
ATOM 1774 C CA . LEU A 1 223 ? -5.450 13.795 7.809 1.00 93.31 223 LEU A CA 1
ATOM 1775 C C . LEU A 1 223 ? -5.352 15.274 7.411 1.00 93.31 223 LEU A C 1
ATOM 1777 O O . LEU A 1 223 ? -4.268 15.730 7.061 1.00 93.31 223 LEU A O 1
ATOM 1781 N N . ASP A 1 224 ? -6.442 16.032 7.539 1.00 92.44 224 ASP A N 1
ATOM 1782 C CA . ASP A 1 224 ? -6.475 17.462 7.221 1.00 92.44 224 ASP A CA 1
ATOM 1783 C C . ASP A 1 224 ? -5.430 18.223 8.057 1.00 92.44 224 ASP A C 1
ATOM 1785 O O . ASP A 1 224 ? -4.628 18.979 7.511 1.00 92.44 224 ASP A O 1
ATOM 1789 N N . ARG A 1 225 ? -5.341 17.945 9.367 1.00 92.69 225 ARG A N 1
ATOM 1790 C CA . ARG A 1 225 ? -4.324 18.540 10.249 1.00 92.69 225 ARG A CA 1
ATOM 1791 C C . ARG A 1 225 ? -2.892 18.188 9.825 1.00 92.69 225 ARG A C 1
ATOM 1793 O O . ARG A 1 225 ? -2.020 19.051 9.853 1.00 92.69 225 ARG A O 1
ATOM 1800 N N . LEU A 1 226 ? -2.631 16.927 9.486 1.00 91.38 226 LEU A N 1
ATOM 1801 C CA . LEU A 1 226 ? -1.293 16.478 9.089 1.00 91.38 226 LEU A CA 1
ATOM 1802 C C . LEU A 1 226 ? -0.883 17.044 7.724 1.00 91.38 226 LEU A C 1
ATOM 1804 O O . LEU A 1 226 ? 0.284 17.389 7.540 1.00 91.38 226 LEU A O 1
ATOM 1808 N N . SER A 1 227 ? -1.836 17.222 6.807 1.00 92.94 227 SER A N 1
ATOM 1809 C CA . SER A 1 227 ? -1.586 17.747 5.461 1.00 92.94 227 SER A CA 1
ATOM 1810 C C . SER A 1 227 ? -0.996 19.162 5.436 1.00 92.94 227 SER A C 1
ATOM 1812 O O . SER A 1 227 ? -0.283 19.502 4.495 1.00 92.94 227 SER A O 1
ATOM 1814 N N . PHE A 1 228 ? -1.204 19.965 6.490 1.00 89.50 228 PHE A N 1
ATOM 1815 C CA . PHE A 1 228 ? -0.582 21.291 6.616 1.00 89.50 228 PHE A CA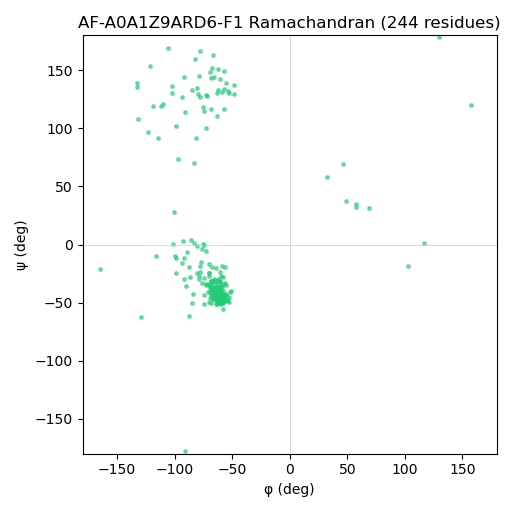 1
ATOM 1816 C C . PHE A 1 228 ? 0.948 21.233 6.691 1.00 89.50 228 PHE A C 1
ATOM 1818 O O . PHE A 1 228 ? 1.612 22.164 6.245 1.00 89.50 228 PHE A O 1
ATOM 1825 N N . ASN A 1 229 ? 1.502 20.148 7.242 1.00 88.56 229 ASN A N 1
ATOM 1826 C CA . ASN A 1 229 ? 2.940 19.996 7.479 1.00 88.56 229 ASN A CA 1
ATOM 1827 C C . ASN A 1 229 ? 3.567 18.849 6.670 1.00 88.56 229 ASN A C 1
ATOM 1829 O O . ASN A 1 229 ? 4.789 18.726 6.645 1.00 88.56 229 ASN A O 1
ATOM 1833 N N . LYS A 1 230 ? 2.752 18.006 6.023 1.00 89.56 230 LYS A N 1
ATOM 1834 C CA . LYS A 1 230 ? 3.197 16.865 5.214 1.00 89.56 230 LYS A CA 1
ATOM 1835 C C . LYS A 1 230 ? 2.653 16.989 3.783 1.00 89.56 230 LYS A C 1
ATOM 1837 O O . LYS A 1 230 ? 1.510 16.600 3.534 1.00 89.56 230 LYS A O 1
ATOM 1842 N N . PRO A 1 231 ? 3.446 17.523 2.831 1.00 87.12 231 PRO A N 1
ATOM 1843 C CA . PRO A 1 231 ? 2.990 17.764 1.460 1.00 87.12 231 PRO A CA 1
ATOM 1844 C C . PRO A 1 231 ? 2.453 16.521 0.739 1.00 87.12 231 PRO A C 1
ATOM 1846 O O . PRO A 1 231 ? 1.490 16.627 -0.019 1.00 87.12 231 PRO A O 1
ATOM 1849 N N . SER A 1 232 ? 3.012 15.344 1.039 1.00 86.38 232 SER A N 1
ATOM 1850 C CA . SER A 1 232 ? 2.581 14.037 0.518 1.00 86.38 232 SER A CA 1
ATOM 1851 C C . SER A 1 232 ? 1.123 13.683 0.841 1.00 86.38 232 SER A C 1
ATOM 1853 O O . SER A 1 232 ? 0.541 12.826 0.183 1.00 86.38 232 SER A O 1
ATOM 1855 N N . LEU A 1 233 ? 0.507 14.341 1.831 1.00 92.81 233 LEU A N 1
ATOM 1856 C CA . LEU A 1 233 ? -0.873 14.092 2.251 1.00 92.81 233 LEU A CA 1
ATOM 1857 C C . LEU A 1 233 ? -1.885 15.093 1.682 1.00 92.81 233 LEU A C 1
ATOM 1859 O O . LEU A 1 233 ? -3.090 14.876 1.813 1.00 92.81 233 LEU A O 1
ATOM 1863 N N . ILE A 1 234 ? -1.436 16.181 1.047 1.00 93.62 234 ILE A N 1
ATOM 1864 C CA . ILE A 1 234 ? -2.318 17.262 0.575 1.00 93.62 234 ILE A CA 1
ATOM 1865 C C . ILE A 1 234 ? -3.351 16.739 -0.425 1.00 93.62 234 ILE A C 1
ATOM 1867 O O . ILE A 1 234 ? -4.538 17.052 -0.321 1.00 93.62 234 ILE A O 1
ATOM 1871 N N . ASN A 1 235 ? -2.916 15.939 -1.398 1.00 93.56 235 ASN A N 1
ATOM 1872 C CA . ASN A 1 235 ? -3.814 15.403 -2.417 1.00 93.56 235 ASN A CA 1
ATOM 1873 C C . ASN A 1 235 ? -4.812 14.414 -1.808 1.00 93.56 235 ASN A C 1
ATOM 1875 O O . ASN A 1 235 ? -6.008 14.503 -2.076 1.00 93.56 235 ASN A O 1
ATOM 1879 N N . ILE A 1 236 ? -4.362 13.549 -0.900 1.00 95.38 236 ILE A N 1
ATOM 1880 C CA . ILE A 1 236 ? -5.250 12.607 -0.217 1.00 95.38 236 ILE A CA 1
ATOM 1881 C C . ILE A 1 236 ? -6.275 13.343 0.662 1.00 95.38 236 ILE A C 1
ATOM 1883 O O . ILE A 1 236 ? -7.454 12.999 0.628 1.00 95.38 236 ILE A O 1
ATOM 1887 N N . SER A 1 237 ? -5.886 14.405 1.377 1.00 94.69 237 SER A N 1
ATOM 1888 C CA . SER A 1 237 ? -6.820 15.255 2.146 1.00 94.69 237 SER A CA 1
ATOM 1889 C C . SER A 1 237 ? -7.895 15.890 1.255 1.00 94.69 237 SER A C 1
ATOM 1891 O O . SER A 1 237 ? -9.091 15.837 1.571 1.00 94.69 237 SER A O 1
ATOM 1893 N N . LYS A 1 238 ? -7.502 16.413 0.085 1.00 93.94 238 LYS A N 1
ATOM 1894 C CA . LYS A 1 238 ? -8.451 16.932 -0.915 1.00 93.94 238 LYS A CA 1
ATOM 1895 C C . LYS A 1 238 ? -9.416 15.847 -1.389 1.00 93.94 238 LYS A C 1
ATOM 1897 O O . LYS A 1 238 ? -10.622 16.081 -1.409 1.00 93.94 238 LYS A O 1
ATOM 1902 N N . ALA A 1 239 ? -8.907 14.659 -1.715 1.00 93.56 239 ALA A N 1
ATOM 1903 C CA . ALA A 1 239 ? -9.724 13.525 -2.141 1.00 93.56 239 ALA A CA 1
ATOM 1904 C C . ALA A 1 239 ? -10.749 13.108 -1.071 1.00 93.56 239 ALA A C 1
ATOM 1906 O O . ALA A 1 239 ? -11.919 12.901 -1.388 1.00 93.56 239 ALA A O 1
ATOM 1907 N N . MET A 1 240 ? -10.349 13.051 0.205 1.00 93.56 240 MET A N 1
ATOM 1908 C CA . MET A 1 240 ? -11.268 12.727 1.308 1.00 93.56 240 MET A CA 1
ATOM 1909 C C . MET A 1 240 ? -12.364 13.773 1.501 1.00 93.56 240 MET A C 1
ATOM 1911 O O . MET A 1 240 ? -13.469 13.433 1.916 1.00 93.56 240 MET A O 1
ATOM 1915 N N . SER A 1 241 ? -12.071 15.044 1.223 1.00 89.81 241 SER A N 1
ATOM 1916 C CA . SER A 1 241 ? -13.071 16.112 1.314 1.00 89.81 241 SER A CA 1
ATOM 1917 C C . SER A 1 241 ? -14.143 15.972 0.237 1.00 89.81 241 SER A C 1
ATOM 1919 O O . SER A 1 241 ? -15.320 16.035 0.567 1.00 89.81 241 SER A O 1
ATOM 1921 N N . VAL A 1 242 ? -13.752 15.634 -0.996 1.00 88.06 242 VAL A N 1
ATOM 1922 C CA . VAL A 1 242 ? -14.697 15.328 -2.086 1.00 88.06 242 VAL A CA 1
ATOM 1923 C C . VAL A 1 242 ? -15.620 14.161 -1.716 1.00 88.06 242 VAL A C 1
ATOM 1925 O O . VAL A 1 242 ? -16.824 14.241 -1.928 1.00 88.06 242 VAL A O 1
ATOM 1928 N N . MET A 1 243 ? -15.080 13.095 -1.118 1.00 81.94 243 MET A N 1
ATOM 1929 C CA . MET A 1 243 ? -15.880 11.930 -0.711 1.00 81.94 243 MET A CA 1
ATOM 1930 C C . MET A 1 243 ? -16.823 12.190 0.468 1.00 81.94 243 MET A C 1
ATOM 1932 O O . MET A 1 243 ? -17.812 11.482 0.618 1.00 81.94 243 MET A O 1
ATOM 1936 N N . GLY A 1 244 ? -16.496 13.140 1.346 1.00 67.94 244 GLY A N 1
ATOM 1937 C CA . GLY A 1 244 ? -17.330 13.475 2.503 1.00 67.94 244 GLY A CA 1
ATOM 1938 C C . GLY A 1 244 ? -18.561 14.318 2.156 1.00 67.94 244 GLY A C 1
ATOM 1939 O O . GLY A 1 244 ? -19.455 14.439 2.988 1.00 67.94 244 GLY A O 1
ATOM 1940 N N . GLU A 1 245 ? -18.595 14.905 0.959 1.00 59.56 245 GLU A N 1
ATOM 1941 C CA . GLU A 1 245 ? -19.694 15.742 0.462 1.00 59.56 245 GLU A CA 1
ATOM 1942 C C . GLU A 1 245 ? -20.753 14.947 -0.330 1.00 59.56 245 GLU A C 1
ATOM 1944 O O . GLU A 1 245 ? -21.829 15.480 -0.605 1.00 59.56 245 GLU A O 1
ATOM 1949 N N . THR A 1 246 ? -20.464 13.686 -0.681 1.00 49.81 246 THR A N 1
ATOM 1950 C CA . THR A 1 246 ? -21.353 12.764 -1.421 1.00 49.81 246 THR A CA 1
ATOM 1951 C C . THR A 1 246 ? -22.038 11.752 -0.517 1.00 49.81 246 THR A C 1
ATOM 1953 O O . THR A 1 246 ? -23.244 11.502 -0.726 1.00 49.81 246 THR A O 1
#

Secondary structure (DSSP, 8-state):
--SHHHHHHHHHHTTSBPPPHHHHHHH-HHHHHHHHHHHHHHHHHHHHHHHHTTS------PPPP-TT--PBP-HHHHHHHHHHHHHHHHHTGGG--SS-----HHHHHHHHHHHHHHH-S-HHHHHHHHHHHHHHHHT-PEEPPP-SS--SSHHHHHHHHHHIIIIIIIS--EEPPTTHHHHS---TTHHHH-HHHHHHHHHHHHHTT-TTSHHHHHHHHHHHHHHTT-GGGHHHHHHHHHHH--

pLDDT: mean 86.07, std 11.66, range [41.75, 97.62]

Radius of gyration: 17.43 Å; Cα contacts (8 Å, |Δi|>4): 304; chains: 1; bounding box: 47×40×46 Å

Foldseek 3Di:
DDQLVLLVLLLVLLLAAADDLVVQPVVHDVSLVLLLVLLLLLLLLLLLLCLLLQLPLDADDRDHRPPPRPDHRDSVNSVSNSVSSLSNLLVPSLQNDPDRDDHNSLPSQLRSLQSSLSSDPPVLSSVLSPQLSVLSNVVHEAERDDDPDDDPDPVVLLVVVLCCLSCVQRNVNYDYDPPVVVVSPDDPVSVVVDVSVLSSVQSNCSNVVVCVDPVVVVSLVVLVVVCVPDVSSVSVNSSNVSNSVD

Sequence (246 aa):
MMSFDSLTTVSTIFANKFPNSNEIIQVGEPLREQWLSLVEDVEIRIILADAMLGGEWRNLRMPKMSADSSQSITLEDLDRSVAWLDEFIVSIASKRPARIPEFNFRAIMPAITRFKSELLSNPSLSLFYRRISSGLRDNTRVNLPLFITIPSESSLRLEWYKVYTAHGELTESADFQSGLTSALNFEASWTESDDNLLLLLLAYIIKAQKTSGEGFQAIKKKLDRLSFNKPSLINISKAMSVMGET

Solvent-accessible surface area (backbone atoms only — not comparable to full-atom values): 13686 Å² total; per-residue (Å²): 141,85,58,70,59,36,59,54,50,42,53,55,55,70,41,37,40,77,60,66,49,67,63,44,53,71,77,27,68,73,61,36,52,53,51,48,52,41,54,48,51,40,54,52,47,51,50,31,36,37,17,47,63,69,46,72,70,38,78,63,85,72,80,77,57,59,92,80,57,85,52,55,54,50,72,66,56,41,53,51,36,38,54,31,46,40,49,28,27,44,76,39,26,34,67,56,54,96,67,74,80,95,65,42,60,39,70,54,41,24,58,55,34,35,52,51,21,62,64,44,85,53,65,68,60,17,53,45,31,42,46,39,15,50,15,43,67,72,74,37,67,27,78,52,81,84,70,91,66,76,64,88,49,66,70,57,41,50,52,49,50,45,50,44,48,52,32,33,72,64,61,54,27,31,45,73,59,91,61,55,70,80,63,59,73,84,58,80,65,50,53,75,78,32,67,66,53,44,48,51,52,50,23,47,36,47,56,70,69,40,64,87,38,71,69,39,53,52,53,49,53,50,43,50,61,46,24,79,81,35,72,90,36,40,47,55,37,53,17,54,53,55,47,71,77,109